Protein AF-A0A1Z9J5M9-F1 (afdb_monomer_lite)

Structure (mmCIF, N/CA/C/O backbone):
data_AF-A0A1Z9J5M9-F1
#
_entry.id   AF-A0A1Z9J5M9-F1
#
loop_
_atom_site.group_PDB
_atom_site.id
_atom_site.type_symbol
_atom_site.label_atom_id
_atom_site.label_alt_id
_atom_site.label_comp_id
_atom_site.label_asym_id
_atom_site.label_entity_id
_atom_site.label_seq_id
_atom_site.pdbx_PDB_ins_code
_atom_site.Cartn_x
_atom_site.Cartn_y
_atom_site.Cartn_z
_atom_site.occupancy
_atom_site.B_iso_or_equiv
_atom_site.auth_seq_id
_atom_site.auth_comp_id
_atom_site.auth_asym_id
_atom_site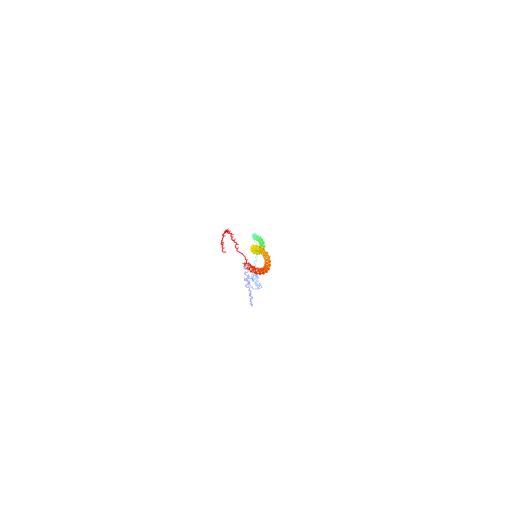.auth_atom_id
_atom_site.pdbx_PDB_model_num
ATOM 1 N N . MET A 1 1 ? -7.082 -19.059 113.033 1.00 36.47 1 MET A N 1
ATOM 2 C CA . MET A 1 1 ? -7.264 -18.376 114.339 1.00 36.47 1 MET A CA 1
ATOM 3 C C . MET A 1 1 ? -8.403 -19.042 115.102 1.00 36.47 1 MET A C 1
ATOM 5 O O . MET A 1 1 ? -9.320 -19.528 114.453 1.00 36.47 1 MET A O 1
ATOM 9 N N . LYS A 1 2 ? -8.388 -19.039 116.444 1.00 37.97 2 LYS A N 1
ATOM 10 C CA . LYS A 1 2 ? -9.611 -19.283 117.228 1.00 37.97 2 LYS A CA 1
ATOM 11 C C . LYS A 1 2 ? -10.485 -18.028 117.134 1.00 37.97 2 LYS A C 1
ATOM 13 O O . LYS A 1 2 ? -10.130 -17.024 117.738 1.00 37.97 2 LYS A O 1
ATOM 18 N N . MET A 1 3 ? -11.607 -18.088 116.424 1.00 34.72 3 MET A N 1
ATOM 19 C CA . MET A 1 3 ? -12.712 -17.163 116.688 1.00 34.72 3 MET A CA 1
ATOM 20 C C . MET A 1 3 ? -13.592 -17.804 117.755 1.00 34.72 3 MET A C 1
ATOM 22 O O . MET A 1 3 ? -14.074 -18.924 117.572 1.00 34.72 3 MET A O 1
ATOM 26 N N . ALA A 1 4 ? -13.760 -17.130 118.892 1.00 39.25 4 ALA A N 1
ATOM 27 C CA . ALA A 1 4 ? -14.699 -17.580 119.908 1.00 39.25 4 ALA A CA 1
ATOM 28 C C . ALA A 1 4 ? -16.114 -17.518 119.316 1.00 39.25 4 ALA A C 1
ATOM 30 O O . ALA A 1 4 ? -16.542 -16.463 118.845 1.00 39.25 4 ALA A O 1
ATOM 31 N N . ARG A 1 5 ? -16.848 -18.638 119.335 1.00 48.53 5 ARG A N 1
ATOM 32 C CA . ARG A 1 5 ? -18.288 -18.600 119.060 1.00 48.53 5 ARG A CA 1
ATOM 33 C C . ARG A 1 5 ? -18.919 -17.742 120.153 1.00 48.53 5 ARG A C 1
ATOM 35 O O . ARG A 1 5 ? -18.943 -18.173 121.303 1.00 48.53 5 ARG A O 1
ATOM 42 N N . LYS A 1 6 ? -19.392 -16.540 119.799 1.00 57.41 6 LYS A N 1
ATOM 43 C CA . LYS A 1 6 ? -20.248 -15.740 120.682 1.00 57.41 6 LYS A CA 1
ATOM 44 C C . LYS A 1 6 ? -21.440 -16.615 121.056 1.00 57.41 6 LYS A C 1
ATOM 46 O O . LYS A 1 6 ? -22.234 -16.977 120.187 1.00 57.41 6 LYS A O 1
ATOM 51 N N . LEU A 1 7 ? -21.500 -17.003 122.325 1.00 65.06 7 LEU A N 1
ATOM 52 C CA . LEU A 1 7 ? -22.673 -17.646 122.893 1.00 65.06 7 LEU A CA 1
ATOM 53 C C . LEU A 1 7 ? -23.811 -16.625 122.851 1.00 65.06 7 LEU A C 1
ATOM 55 O O . LEU A 1 7 ? -23.594 -15.451 123.147 1.00 65.06 7 LEU A O 1
ATOM 59 N N . VAL A 1 8 ? -24.988 -17.079 122.439 1.00 76.38 8 VAL A N 1
ATOM 60 C CA . VAL A 1 8 ? -26.234 -16.333 122.614 1.00 76.38 8 VAL A CA 1
ATOM 61 C C . VAL A 1 8 ? -26.617 -16.426 124.085 1.00 76.38 8 VAL A C 1
ATOM 63 O O . VAL A 1 8 ? -26.560 -17.521 124.651 1.00 76.38 8 VAL A O 1
ATOM 66 N N . SER A 1 9 ? -26.948 -15.292 124.698 1.00 81.94 9 SER A N 1
ATOM 67 C CA . SER A 1 9 ? -27.507 -15.261 126.051 1.00 81.94 9 SER A CA 1
ATOM 68 C C . SER A 1 9 ? -28.993 -15.641 126.033 1.00 81.94 9 SER A C 1
ATOM 70 O O . SER A 1 9 ? -29.622 -15.724 124.981 1.00 81.94 9 SER A O 1
ATOM 72 N N . GLN A 1 10 ? -29.568 -15.874 127.210 1.00 82.19 10 GLN A N 1
ATOM 73 C CA . GLN A 1 10 ? -31.019 -15.991 127.360 1.00 82.19 10 GLN A CA 1
ATOM 74 C C . GLN A 1 10 ? -31.702 -14.656 127.007 1.00 82.19 10 GLN A C 1
ATOM 76 O O . GLN A 1 10 ? -32.641 -14.624 126.224 1.00 82.19 10 GLN A O 1
ATOM 81 N N . GLU A 1 11 ? -31.137 -13.549 127.490 1.00 81.94 11 GLU A N 1
ATOM 82 C CA . GLU A 1 11 ? -31.601 -12.172 127.274 1.00 81.94 11 GLU A CA 1
ATOM 83 C C . GLU A 1 11 ? -31.643 -11.777 125.780 1.00 81.94 11 GLU A C 1
ATOM 85 O O . GLU A 1 11 ? -32.658 -11.257 125.325 1.00 81.94 11 GLU A O 1
ATOM 90 N N . ASP A 1 12 ? -30.623 -12.159 124.988 1.00 83.88 12 ASP A N 1
ATOM 91 C CA . ASP A 1 12 ? -30.587 -12.024 123.514 1.00 83.88 12 ASP A CA 1
ATOM 92 C C . ASP A 1 12 ? -31.837 -12.643 122.847 1.00 83.88 12 ASP A C 1
ATOM 94 O O . ASP A 1 12 ? -32.310 -12.155 121.821 1.00 83.88 12 ASP A O 1
ATOM 98 N N . VAL A 1 13 ? -32.326 -13.771 123.382 1.00 86.06 13 VAL A N 1
ATOM 99 C CA . VAL A 1 13 ? -33.464 -14.538 122.841 1.00 86.06 13 VAL A CA 1
ATOM 100 C C . VAL A 1 13 ? -34.795 -13.950 123.284 1.00 86.06 13 VAL A C 1
ATOM 102 O O . VAL A 1 13 ? -35.735 -13.943 122.493 1.00 86.06 13 VAL A O 1
ATOM 105 N N . TYR A 1 14 ? -34.858 -13.445 124.514 1.00 88.50 14 TYR A N 1
ATOM 106 C CA . TYR A 1 14 ? -36.065 -12.875 125.104 1.00 88.50 14 TYR A CA 1
ATOM 107 C C . TYR A 1 14 ? -36.402 -11.532 124.446 1.00 88.50 14 TYR A C 1
ATOM 109 O O . TYR A 1 14 ? -37.518 -11.363 123.967 1.00 88.50 14 TYR A O 1
ATOM 117 N N . GLU A 1 15 ? -35.424 -10.628 124.302 1.00 86.62 15 GLU A N 1
ATOM 118 C CA . GLU A 1 15 ? -35.620 -9.328 123.639 1.00 86.62 15 GLU A CA 1
ATOM 119 C C . GLU A 1 15 ? -36.120 -9.497 122.191 1.00 86.62 15 GLU A C 1
ATOM 121 O O . GLU A 1 15 ? -37.079 -8.848 121.771 1.00 86.62 15 GLU A O 1
ATOM 126 N N . ALA A 1 16 ? -35.528 -10.431 121.440 1.00 85.88 16 ALA A N 1
ATOM 127 C CA . ALA A 1 16 ? -35.931 -10.724 120.065 1.00 85.88 16 ALA A CA 1
ATOM 128 C C . ALA A 1 16 ? -37.292 -11.443 119.958 1.00 85.88 16 ALA A C 1
ATOM 130 O O . ALA A 1 16 ? -37.977 -11.302 118.943 1.00 85.88 16 ALA A O 1
ATOM 131 N N . ALA A 1 17 ? -37.703 -12.210 120.974 1.00 86.31 17 ALA A N 1
ATOM 132 C CA . ALA A 1 17 ? -39.035 -12.809 121.032 1.00 86.31 17 ALA A CA 1
ATOM 133 C C . ALA A 1 17 ? -40.104 -11.757 121.380 1.00 86.31 17 ALA A C 1
ATOM 135 O O . ALA A 1 17 ? -41.107 -11.658 120.672 1.00 86.31 17 ALA A O 1
ATOM 136 N N . ASP A 1 18 ? -39.849 -10.898 122.370 1.00 85.44 18 ASP A N 1
ATOM 137 C CA . ASP A 1 18 ? -40.715 -9.769 122.728 1.00 85.44 18 ASP A CA 1
ATOM 138 C C . ASP A 1 18 ? -40.874 -8.774 121.564 1.00 85.44 18 ASP A C 1
ATOM 140 O O . ASP A 1 18 ? -41.967 -8.251 121.337 1.00 85.44 18 ASP A O 1
ATOM 144 N N . GLU A 1 19 ? -39.816 -8.521 120.781 1.00 85.00 19 GLU A N 1
ATOM 145 C CA . GLU A 1 19 ? -39.904 -7.695 119.569 1.00 85.00 19 GLU A CA 1
ATOM 146 C C . GLU A 1 19 ? -40.759 -8.366 118.477 1.00 85.00 19 GLU A C 1
ATOM 148 O O . GLU A 1 19 ? -41.553 -7.688 117.819 1.00 85.00 19 GLU A O 1
ATOM 153 N N . MET A 1 20 ? -40.680 -9.694 118.314 1.00 84.19 20 MET A N 1
ATOM 154 C CA . MET A 1 20 ? -41.573 -10.432 117.411 1.00 84.19 20 MET A CA 1
ATOM 155 C C . MET A 1 20 ? -43.045 -10.346 117.853 1.00 84.19 20 MET A C 1
ATOM 157 O O . MET A 1 20 ? -43.894 -10.033 117.012 1.00 84.19 20 MET A O 1
ATOM 161 N N . VAL A 1 21 ? -43.346 -10.522 119.148 1.00 85.06 21 VAL A N 1
ATOM 162 C CA . VAL A 1 21 ? -44.708 -10.348 119.699 1.00 85.06 21 VAL A CA 1
ATOM 163 C C . VAL A 1 21 ? -45.207 -8.921 119.478 1.00 85.06 21 VAL A C 1
ATOM 165 O O . VAL A 1 21 ? -46.301 -8.723 118.952 1.00 85.06 21 VAL A O 1
ATOM 168 N N . ARG A 1 22 ? -44.383 -7.910 119.786 1.00 83.38 22 ARG A N 1
ATOM 169 C CA . ARG A 1 22 ? -44.708 -6.488 119.574 1.00 83.38 22 ARG A CA 1
ATOM 170 C C . ARG A 1 22 ? -44.945 -6.147 118.097 1.00 83.38 22 ARG A C 1
ATOM 172 O O . ARG A 1 22 ? -45.694 -5.223 117.794 1.00 83.38 22 ARG A O 1
ATOM 179 N N . ALA A 1 23 ? -44.348 -6.908 117.179 1.00 78.50 23 ALA A N 1
ATOM 180 C CA . ALA A 1 23 ? -44.581 -6.835 115.737 1.00 78.50 23 ALA A CA 1
ATOM 181 C C . ALA A 1 23 ? -45.757 -7.708 115.240 1.00 78.50 23 ALA A C 1
ATOM 183 O O . ALA A 1 23 ? -45.893 -7.899 114.026 1.00 78.50 23 ALA A O 1
ATOM 184 N N . GLY A 1 24 ? -46.583 -8.251 116.144 1.00 75.81 24 GLY A N 1
ATOM 185 C CA . GLY A 1 24 ? -47.769 -9.058 115.836 1.00 75.81 24 GLY A CA 1
ATOM 186 C C . GLY A 1 24 ? -47.457 -10.436 115.244 1.00 75.81 24 GLY A C 1
ATOM 187 O O . GLY A 1 24 ? -48.242 -10.952 114.449 1.00 75.81 24 GLY A O 1
ATOM 188 N N . LYS A 1 25 ? -46.286 -11.011 115.548 1.00 76.50 25 LYS A N 1
ATOM 189 C CA . LYS A 1 25 ? -45.797 -12.263 114.950 1.00 76.50 25 LYS A CA 1
ATOM 190 C C . LYS A 1 25 ? -45.438 -13.266 116.032 1.00 76.50 25 LYS A C 1
ATOM 192 O O . LYS A 1 25 ? -44.697 -12.942 116.953 1.00 76.50 25 LYS A O 1
ATOM 197 N N . THR A 1 26 ? -45.885 -14.507 115.868 1.00 78.31 26 THR A N 1
ATOM 198 C CA . THR A 1 26 ? -45.482 -15.610 116.743 1.00 78.31 26 THR A CA 1
ATOM 199 C C . THR A 1 26 ? -43.957 -15.783 116.707 1.00 78.31 26 THR A C 1
ATOM 201 O O . THR A 1 26 ? -43.383 -15.974 115.624 1.00 78.31 26 THR A O 1
ATOM 204 N N . PRO A 1 27 ? -43.264 -15.705 117.857 1.00 83.81 27 PRO A N 1
ATOM 205 C CA . PRO A 1 27 ? -41.840 -15.990 117.918 1.00 83.81 27 PRO A CA 1
ATOM 206 C C . PRO A 1 27 ? -41.562 -17.415 117.449 1.00 83.81 27 PRO A C 1
ATOM 208 O O . PRO A 1 27 ? -42.271 -18.359 117.782 1.00 83.81 27 PRO A O 1
ATOM 211 N N . THR A 1 28 ? -40.531 -17.578 116.627 1.00 85.88 28 THR A N 1
ATOM 212 C CA . THR A 1 28 ? -40.107 -18.894 116.136 1.00 85.88 28 THR A CA 1
ATOM 213 C C . THR A 1 28 ? -38.595 -18.970 116.139 1.00 85.88 28 THR A C 1
ATOM 215 O O . THR A 1 28 ? -37.916 -17.984 115.853 1.00 85.88 28 THR A O 1
ATOM 218 N N . THR A 1 29 ? -38.040 -20.160 116.370 1.00 83.38 29 THR A N 1
ATOM 219 C CA . THR A 1 29 ? -36.586 -20.382 116.433 1.00 83.38 29 THR A CA 1
ATOM 220 C C . THR A 1 29 ? -35.841 -19.881 115.188 1.00 83.38 29 THR A C 1
ATOM 222 O O . THR A 1 29 ? -34.681 -19.487 115.279 1.00 83.38 29 THR A O 1
ATOM 225 N N . ILE A 1 30 ? -36.503 -19.864 114.024 1.00 84.06 30 ILE A N 1
ATOM 226 C CA . ILE A 1 30 ? -35.953 -19.341 112.763 1.00 84.06 30 ILE A CA 1
ATOM 227 C C . ILE A 1 30 ? -36.060 -17.809 112.692 1.00 84.06 30 ILE A C 1
ATOM 229 O O . ILE A 1 30 ? -35.101 -17.164 112.268 1.00 84.06 30 ILE A O 1
ATOM 233 N N . GLY A 1 31 ? -37.186 -17.215 113.108 1.00 82.69 31 GLY A N 1
ATOM 234 C CA . GLY A 1 31 ? -37.357 -15.758 113.165 1.00 82.69 31 GLY A CA 1
ATOM 235 C C . GLY A 1 31 ? -36.395 -15.105 114.159 1.00 82.69 31 GLY A C 1
ATOM 236 O O . GLY A 1 31 ? -35.636 -14.210 113.794 1.00 82.69 31 GLY A O 1
ATOM 237 N N . VAL A 1 32 ? -36.329 -15.653 115.371 1.00 84.06 32 VAL A N 1
ATOM 238 C CA . VAL A 1 32 ? -35.457 -15.183 116.452 1.00 84.06 32 VAL A CA 1
ATOM 239 C C . VAL A 1 32 ? -33.973 -15.340 116.080 1.00 84.06 32 VAL A C 1
ATOM 241 O O . VAL A 1 32 ? -33.204 -14.389 116.202 1.00 84.06 32 VAL A O 1
ATOM 244 N N . HIS A 1 33 ? -33.560 -16.473 115.488 1.00 85.38 33 HIS A N 1
ATOM 245 C CA . HIS A 1 33 ? -32.202 -16.611 114.930 1.00 85.38 33 HIS A CA 1
ATOM 246 C C . HIS A 1 33 ? -31.917 -15.588 113.814 1.00 85.38 33 HIS A C 1
ATOM 248 O O . HIS A 1 33 ? -30.784 -15.120 113.684 1.00 85.38 33 HIS A O 1
ATOM 254 N N . ARG A 1 34 ? -32.908 -15.232 112.985 1.00 84.31 34 ARG A N 1
ATOM 255 C CA . ARG A 1 34 ? -32.733 -14.243 111.907 1.00 84.31 34 ARG A CA 1
ATOM 256 C C . ARG A 1 34 ? -32.515 -12.827 112.448 1.00 84.31 34 ARG A C 1
ATOM 258 O O . ARG A 1 34 ? -31.716 -12.107 111.860 1.00 84.31 34 ARG A O 1
ATOM 265 N N . MET A 1 35 ? -33.176 -12.453 113.543 1.00 81.06 35 MET A N 1
ATOM 266 C CA . MET A 1 35 ? -33.013 -11.138 114.182 1.00 81.06 35 MET A CA 1
ATOM 267 C C . MET A 1 35 ? -31.701 -11.051 114.978 1.00 81.06 35 MET A C 1
ATOM 269 O O . MET A 1 35 ? -30.946 -10.095 114.827 1.00 81.06 35 MET A O 1
ATOM 273 N N . ILE A 1 36 ? -31.360 -12.094 115.742 1.00 85.19 36 ILE A N 1
ATOM 274 C CA . ILE A 1 36 ? -30.140 -12.137 116.567 1.00 85.19 36 ILE A CA 1
ATOM 275 C C . ILE A 1 36 ? -28.861 -12.308 115.721 1.00 85.19 36 ILE A C 1
ATOM 277 O O . ILE A 1 36 ? -27.789 -11.822 116.098 1.00 85.19 36 ILE A O 1
ATOM 281 N N . GLY A 1 37 ? -28.940 -13.029 114.594 1.00 78.81 37 GLY A N 1
ATOM 282 C CA . GLY A 1 37 ? -27.841 -13.236 113.637 1.00 78.81 37 GLY A CA 1
ATOM 283 C C . GLY A 1 37 ? -26.681 -14.125 114.122 1.00 78.81 37 GLY A C 1
ATOM 284 O O . GLY A 1 37 ? -25.673 -14.263 113.429 1.00 78.81 37 GLY A O 1
ATOM 285 N N . ARG A 1 38 ? -26.795 -14.724 115.312 1.00 79.50 38 ARG A N 1
ATOM 286 C CA . ARG A 1 38 ? -25.781 -15.564 115.979 1.00 79.50 38 ARG A CA 1
ATOM 287 C C . ARG A 1 38 ? -26.464 -16.671 116.789 1.00 79.50 38 ARG A C 1
ATOM 289 O O . ARG A 1 38 ? -27.657 -16.591 117.049 1.00 79.50 38 ARG A O 1
ATOM 296 N N . GLY A 1 39 ? -25.689 -17.660 117.238 1.00 77.00 39 GLY A N 1
ATOM 297 C CA . GLY A 1 39 ? -26.160 -18.769 118.078 1.00 77.00 39 GLY A CA 1
ATOM 298 C C . GLY A 1 39 ? -26.333 -20.091 117.327 1.00 77.00 39 GLY A C 1
ATOM 299 O O . GLY A 1 39 ? -26.056 -20.191 116.137 1.00 77.00 39 GLY A O 1
ATOM 300 N N . SER A 1 40 ? -26.754 -21.131 118.048 1.00 79.56 40 SER A N 1
ATOM 301 C CA . SER A 1 40 ? -27.240 -22.385 117.456 1.00 79.56 40 SER A CA 1
ATOM 302 C C . SER A 1 40 ? -28.759 -22.408 117.549 1.00 79.56 40 SER A C 1
ATOM 304 O O . SER A 1 40 ? -29.293 -22.078 118.608 1.00 79.56 40 SER A O 1
ATOM 306 N N . TYR A 1 41 ? -29.451 -22.882 116.510 1.00 79.56 41 TYR A N 1
ATOM 307 C CA . TYR A 1 41 ? -30.902 -23.104 116.549 1.00 79.56 41 TYR A CA 1
ATOM 308 C C . TYR A 1 41 ? -31.336 -23.974 117.743 1.00 79.56 41 TYR A C 1
ATOM 310 O O . TYR A 1 41 ? -32.402 -23.751 118.300 1.00 79.56 41 TYR A O 1
ATOM 318 N N . THR A 1 42 ? -30.503 -24.919 118.196 1.00 80.69 42 THR A N 1
ATOM 319 C CA . THR A 1 42 ? -30.778 -25.721 119.404 1.00 80.69 42 THR A CA 1
ATOM 320 C C . THR A 1 42 ? -30.653 -24.929 120.708 1.00 80.69 42 THR A C 1
ATOM 322 O O . THR A 1 42 ? -31.420 -25.159 121.633 1.00 80.69 42 THR A O 1
ATOM 325 N N . THR A 1 43 ? -29.721 -23.976 120.795 1.00 82.44 43 THR A N 1
ATOM 326 C CA . THR A 1 43 ? -29.572 -23.100 121.970 1.00 82.44 43 THR A CA 1
ATOM 327 C C . THR A 1 43 ? -30.701 -22.075 122.020 1.00 82.44 43 THR A C 1
ATOM 329 O O . THR A 1 43 ? -31.334 -21.915 123.058 1.00 82.44 43 THR A O 1
ATOM 332 N N . ILE A 1 44 ? -31.003 -21.446 120.879 1.00 84.62 44 ILE A N 1
ATOM 333 C CA . ILE A 1 44 ? -32.117 -20.501 120.743 1.00 84.62 44 ILE A CA 1
ATOM 334 C C . ILE A 1 44 ? -33.441 -21.213 121.012 1.00 84.62 44 ILE A C 1
ATOM 336 O O . ILE A 1 44 ? -34.246 -20.690 121.759 1.00 84.62 44 ILE A O 1
ATOM 340 N N . GLY A 1 45 ? -33.652 -22.424 120.489 1.00 83.25 45 GLY A N 1
ATOM 341 C CA . GLY A 1 45 ? -34.880 -23.191 120.726 1.00 83.25 45 GLY A CA 1
ATOM 342 C C . GLY A 1 45 ? -35.088 -23.614 122.184 1.00 83.25 45 GLY A C 1
ATOM 343 O O . GLY A 1 45 ? -36.230 -23.783 122.597 1.00 83.25 45 GLY A O 1
ATOM 344 N N . ASN A 1 46 ? -34.019 -23.751 122.976 1.00 83.56 46 ASN A N 1
ATOM 345 C CA . ASN A 1 46 ? -34.136 -24.004 124.413 1.00 83.56 46 ASN A CA 1
ATOM 346 C C . ASN A 1 46 ? -34.524 -22.730 125.175 1.00 83.56 46 ASN A C 1
ATOM 348 O O . ASN A 1 46 ? -35.470 -22.766 125.955 1.00 83.56 46 ASN A O 1
ATOM 352 N N . TYR A 1 47 ? -33.843 -21.604 124.926 1.00 87.19 47 TYR A N 1
ATOM 353 C CA . TYR A 1 47 ? -34.197 -20.330 125.562 1.00 87.19 47 TYR A CA 1
ATOM 354 C C . TYR A 1 47 ? -35.553 -19.796 125.090 1.00 87.19 47 TYR A C 1
ATOM 356 O O . TYR A 1 47 ? -36.284 -19.243 125.896 1.00 87.19 47 TYR A O 1
ATOM 364 N N . LEU A 1 48 ? -35.932 -20.021 123.829 1.00 85.00 48 LEU A N 1
ATOM 365 C CA . LEU A 1 48 ? -37.236 -19.626 123.302 1.00 85.00 48 LEU A CA 1
ATOM 366 C C . LEU A 1 48 ? -38.359 -20.439 123.945 1.00 85.00 48 LEU A C 1
ATOM 368 O O . LEU A 1 48 ? -39.366 -19.858 124.305 1.00 85.00 48 LEU A O 1
ATOM 372 N N . LYS A 1 49 ? -38.165 -21.741 124.193 1.00 83.69 49 LYS A N 1
ATOM 373 C CA . LYS A 1 49 ? -39.111 -22.537 124.992 1.00 83.69 49 LYS A CA 1
ATOM 374 C C . LYS A 1 49 ? -39.201 -22.093 126.447 1.00 83.69 49 LYS A C 1
ATOM 376 O O . LYS A 1 49 ? -40.238 -22.267 127.075 1.00 83.69 49 LYS A O 1
ATOM 381 N N . GLN A 1 50 ? -38.113 -21.563 126.999 1.00 82.81 50 GLN A N 1
ATOM 382 C CA . GLN A 1 50 ? -38.117 -21.036 128.356 1.00 82.81 50 GLN A CA 1
ATOM 383 C C . GLN A 1 50 ? -38.854 -19.687 128.418 1.00 82.81 50 GLN A C 1
ATOM 385 O O . GLN A 1 50 ? -39.707 -19.515 129.280 1.00 82.81 50 GLN A O 1
ATOM 390 N N . TRP A 1 51 ? -38.636 -18.811 127.431 1.00 85.06 51 TRP A N 1
ATOM 391 C CA . TRP A 1 51 ? -39.435 -17.604 127.194 1.00 85.06 51 TRP A CA 1
ATOM 392 C C . TRP A 1 51 ? -40.913 -17.942 126.949 1.00 85.06 51 TRP A C 1
ATOM 394 O O . TRP A 1 51 ? -41.775 -17.341 127.571 1.00 85.06 51 TRP A O 1
ATOM 404 N N . GLU A 1 52 ? -41.224 -18.951 126.125 1.00 80.56 52 GLU A N 1
ATOM 405 C CA . GLU A 1 52 ? -42.597 -19.415 125.863 1.00 80.56 52 GLU A CA 1
ATOM 406 C C . GLU A 1 52 ? -43.290 -19.857 127.159 1.00 80.56 52 GLU A C 1
ATOM 408 O O . GLU A 1 52 ? -44.471 -19.594 127.320 1.00 80.56 52 GLU A O 1
ATOM 413 N N . VAL A 1 53 ? -42.578 -20.498 128.094 1.00 78.25 53 VAL A N 1
ATOM 414 C CA . VAL A 1 53 ? -43.128 -20.912 129.399 1.00 78.25 53 VAL A CA 1
ATOM 415 C C . VAL A 1 53 ? -43.241 -19.744 130.384 1.00 78.25 53 VAL A C 1
ATOM 417 O O . VAL A 1 53 ? -44.192 -19.702 131.159 1.00 78.25 53 VAL A O 1
ATOM 420 N N . GLU A 1 54 ? -42.300 -18.800 130.366 1.00 74.00 54 GLU A N 1
ATOM 421 C CA . GLU A 1 54 ? -42.280 -17.647 131.277 1.00 74.00 54 GLU A CA 1
ATOM 422 C C . GLU A 1 54 ? -43.260 -16.533 130.833 1.00 74.00 54 GLU A C 1
ATOM 424 O O . GLU A 1 54 ? -43.861 -15.892 131.692 1.00 74.00 54 GLU A O 1
ATOM 429 N N . ASN A 1 55 ? -43.524 -16.392 129.525 1.00 71.62 55 ASN A N 1
ATOM 430 C CA . ASN A 1 55 ? -44.530 -15.493 128.934 1.00 71.62 55 ASN A CA 1
ATOM 431 C C . ASN A 1 55 ? -45.861 -16.189 128.551 1.00 71.62 55 ASN A C 1
ATOM 433 O O . ASN A 1 55 ? -46.755 -15.528 128.028 1.00 71.62 55 ASN A O 1
ATOM 437 N N . ALA A 1 56 ? -46.058 -17.488 128.829 1.00 58.62 56 ALA A N 1
ATOM 438 C CA . ALA A 1 56 ? -47.345 -18.176 128.593 1.00 58.62 56 ALA A CA 1
ATOM 439 C C . ALA A 1 56 ? -48.516 -17.626 129.437 1.00 58.62 56 ALA A C 1
ATOM 441 O O . ALA A 1 56 ? -49.671 -17.980 129.201 1.00 58.62 56 ALA A O 1
ATOM 442 N N . GLY A 1 57 ? -48.230 -16.802 130.446 1.00 54.81 57 GLY A N 1
ATOM 443 C CA . GLY A 1 57 ? -49.209 -16.259 131.382 1.00 54.81 57 GLY A CA 1
ATOM 444 C C . GLY A 1 57 ? -49.912 -14.983 130.916 1.00 54.81 57 GLY A C 1
ATOM 445 O O . GLY A 1 57 ? -49.792 -13.987 131.617 1.00 54.81 57 GLY A O 1
ATOM 446 N N . ASP A 1 58 ? -50.644 -15.025 129.792 1.00 51.53 58 ASP A N 1
ATOM 447 C CA . ASP A 1 58 ? -51.840 -14.169 129.591 1.00 51.53 58 ASP A CA 1
ATOM 448 C C . ASP A 1 58 ? -52.718 -14.591 128.387 1.00 51.53 58 ASP A C 1
ATOM 450 O O . ASP A 1 58 ? -53.942 -14.506 128.458 1.00 51.53 58 ASP A O 1
ATOM 454 N N . ASP A 1 59 ? -52.142 -15.130 127.301 1.00 43.84 59 ASP A N 1
ATOM 455 C CA . ASP A 1 59 ? -52.861 -15.440 126.039 1.00 43.84 59 ASP A CA 1
ATOM 456 C C . ASP A 1 59 ? -53.779 -16.696 126.083 1.00 43.84 59 ASP A C 1
ATOM 458 O O . ASP A 1 59 ? -54.081 -17.323 125.064 1.00 43.84 59 ASP A O 1
ATOM 462 N N . GLN A 1 60 ? -54.285 -17.055 127.267 1.00 44.84 60 GLN A N 1
ATOM 463 C CA . GLN A 1 60 ? -55.447 -17.937 127.440 1.00 44.84 60 GLN A CA 1
ATOM 464 C C . GLN A 1 60 ? -56.563 -17.211 128.196 1.00 44.84 60 GLN A C 1
ATOM 466 O O . GLN A 1 60 ? -57.023 -17.644 129.252 1.00 44.84 60 GLN A O 1
ATOM 471 N N . VAL A 1 61 ? -57.047 -16.116 127.600 1.00 43.09 61 VAL A N 1
ATOM 472 C CA . VAL A 1 61 ? -58.345 -15.519 127.946 1.00 43.09 61 VAL A CA 1
ATOM 473 C C . VAL A 1 61 ? -59.461 -16.447 127.446 1.00 43.09 61 VAL A C 1
ATOM 475 O O . VAL A 1 61 ? -60.138 -16.188 126.450 1.00 43.09 61 VAL A O 1
ATOM 478 N N . GLU A 1 62 ? -59.628 -17.571 128.140 1.00 39.97 62 GLU A N 1
ATOM 479 C CA . GLU A 1 62 ? -60.784 -18.455 128.028 1.00 39.97 62 GLU A CA 1
ATOM 480 C C . GLU A 1 62 ? -62.001 -17.695 128.571 1.00 39.97 62 GLU A C 1
ATOM 482 O O . GLU A 1 62 ? -62.293 -17.729 129.764 1.00 39.97 62 GLU A O 1
ATOM 487 N N . VAL A 1 63 ? -62.660 -16.923 127.698 1.00 38.03 63 VAL A N 1
ATOM 488 C CA . VAL A 1 63 ? -63.847 -16.131 128.049 1.00 38.03 63 VAL A CA 1
ATOM 489 C C . VAL A 1 63 ? -64.921 -17.082 128.579 1.00 38.03 63 VAL A C 1
ATOM 491 O O . VAL A 1 63 ? -65.431 -17.892 127.797 1.00 38.03 63 VAL A O 1
ATOM 494 N N . PRO A 1 64 ? -65.312 -16.993 129.865 1.00 41.00 64 PRO A N 1
ATOM 495 C CA . PRO A 1 64 ? -66.392 -17.811 130.378 1.00 41.00 64 PRO A CA 1
ATOM 496 C C . PRO A 1 64 ? -67.681 -17.362 129.698 1.00 41.00 64 PRO A C 1
ATOM 498 O O . PRO A 1 64 ? -68.137 -16.234 129.890 1.00 41.00 64 PRO A O 1
ATOM 501 N N . VAL A 1 65 ? -68.277 -18.242 128.894 1.00 46.28 65 VAL A N 1
ATOM 502 C CA . VAL A 1 65 ? -69.671 -18.076 128.478 1.00 46.28 65 VAL A CA 1
ATOM 503 C C . VAL A 1 65 ? -70.524 -18.473 129.676 1.00 46.28 65 VAL A C 1
ATOM 505 O O . VAL A 1 65 ? -70.996 -19.602 129.785 1.00 46.28 65 VAL A O 1
ATOM 508 N N . GLU A 1 66 ? -70.645 -17.552 130.630 1.00 46.94 66 GLU A N 1
ATOM 509 C CA . GLU A 1 66 ? -71.679 -17.642 131.649 1.00 46.94 66 GLU A CA 1
ATOM 510 C C . GLU A 1 66 ? -73.032 -17.547 130.937 1.00 46.94 66 GLU A C 1
ATOM 512 O O . GLU A 1 66 ? -73.306 -16.564 130.247 1.00 46.94 66 GLU A O 1
ATOM 517 N N . ASP A 1 67 ? -73.888 -18.559 131.114 1.00 43.72 67 ASP A N 1
ATOM 518 C CA . ASP A 1 67 ? -75.297 -18.524 130.703 1.00 43.72 67 ASP A CA 1
ATOM 519 C C . ASP A 1 67 ? -76.101 -17.564 131.615 1.00 43.72 67 ASP A C 1
ATOM 521 O O . ASP A 1 67 ? -77.137 -17.916 132.190 1.00 43.72 67 ASP A O 1
ATOM 525 N N . GLU A 1 68 ? -75.641 -16.313 131.754 1.00 45.12 68 GLU A N 1
ATOM 526 C CA . GLU A 1 68 ? -76.551 -15.217 132.067 1.00 45.12 68 GLU A CA 1
ATOM 527 C C . GLU A 1 68 ? -77.621 -15.197 130.974 1.00 45.12 68 GLU A C 1
ATOM 529 O O . GLU A 1 68 ? -77.318 -15.189 129.779 1.00 45.12 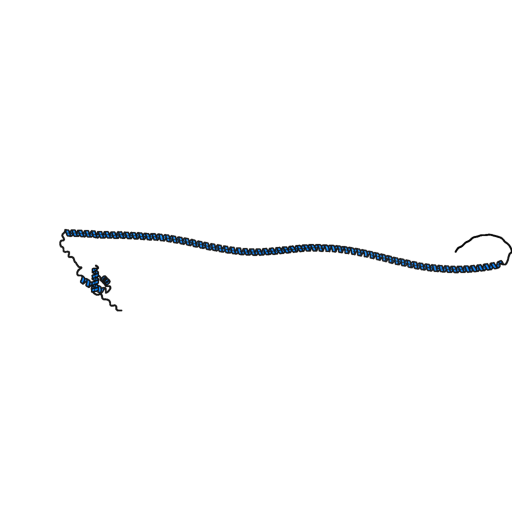68 GLU A O 1
ATOM 534 N N . VAL A 1 69 ? -78.894 -15.203 131.376 1.00 53.84 69 VAL A N 1
ATOM 535 C CA . VAL A 1 69 ? -80.016 -15.252 130.432 1.00 53.84 69 VAL A CA 1
ATOM 536 C C . VAL A 1 69 ? -80.140 -13.899 129.735 1.00 53.84 69 VAL A C 1
ATOM 538 O O . VAL A 1 69 ? -80.942 -13.049 130.129 1.00 53.84 69 VAL A O 1
ATOM 541 N N . VAL A 1 70 ? -79.331 -13.713 128.687 1.00 49.12 70 VAL A N 1
ATOM 542 C CA . VAL A 1 70 ? -79.388 -12.583 127.761 1.00 49.12 70 VAL A CA 1
ATOM 543 C C . VAL A 1 70 ? -80.844 -12.432 127.317 1.00 49.12 70 VAL A C 1
ATOM 545 O O . VAL A 1 70 ? -81.381 -13.354 126.696 1.00 49.12 70 VAL A O 1
ATOM 548 N N . PRO A 1 71 ? -81.514 -11.307 127.636 1.00 59.94 71 PRO A N 1
ATOM 549 C CA . PRO A 1 71 ? -82.913 -11.124 127.302 1.00 59.94 71 PRO A CA 1
ATOM 550 C C . PRO A 1 71 ? -83.180 -11.389 125.824 1.00 59.94 71 PRO A C 1
ATOM 552 O O . PRO A 1 71 ? -82.419 -10.975 124.951 1.00 59.94 71 PRO A O 1
ATOM 555 N N . ASP A 1 72 ? -84.304 -12.049 125.560 1.00 63.50 72 ASP A N 1
ATOM 556 C CA . ASP A 1 72 ? -84.692 -12.609 124.261 1.00 63.50 72 ASP A CA 1
ATOM 557 C C . ASP A 1 72 ? -84.682 -11.573 123.108 1.00 63.50 72 ASP A C 1
ATOM 559 O O . ASP A 1 72 ? -84.589 -11.931 121.936 1.00 63.50 72 ASP A O 1
ATOM 563 N N . SER A 1 73 ? -84.753 -10.275 123.433 1.00 65.75 73 SER A N 1
ATOM 564 C CA . SER A 1 73 ? -84.519 -9.143 122.527 1.00 65.75 73 SER A CA 1
ATOM 565 C C . SER A 1 73 ? -83.045 -8.967 122.140 1.00 65.75 73 SER A C 1
ATOM 567 O O . SER A 1 73 ? -82.732 -8.946 120.955 1.00 65.75 73 SER A O 1
ATOM 569 N N . ILE A 1 74 ? -82.134 -8.899 123.116 1.00 68.62 74 ILE A N 1
ATOM 570 C CA . ILE A 1 74 ? -80.695 -8.666 122.908 1.00 68.62 74 ILE A CA 1
ATOM 571 C C . ILE A 1 74 ? -80.069 -9.824 122.119 1.00 68.62 74 ILE A C 1
ATOM 573 O O . ILE A 1 74 ? -79.278 -9.580 121.211 1.00 68.62 74 ILE A O 1
ATOM 577 N N . GLY A 1 75 ? -80.480 -11.072 122.376 1.00 71.00 75 GLY A N 1
ATOM 578 C CA . GLY A 1 75 ? -80.042 -12.225 121.578 1.00 71.00 75 GLY A CA 1
ATOM 579 C C . GLY A 1 75 ? -80.474 -12.141 120.105 1.00 71.00 75 GLY A C 1
ATOM 580 O O . GLY A 1 75 ? -79.694 -12.452 119.203 1.00 71.00 75 GLY A O 1
ATOM 581 N N . LYS A 1 76 ? -81.693 -11.653 119.836 1.00 73.94 76 LYS A N 1
ATOM 582 C CA . LYS A 1 76 ? -82.214 -11.459 118.468 1.00 73.94 76 LYS A CA 1
ATOM 583 C C . LYS A 1 76 ? -81.571 -10.265 117.768 1.00 73.94 76 LYS A C 1
ATOM 585 O O . LYS A 1 76 ? -81.282 -10.354 116.577 1.00 73.94 76 LYS A O 1
ATOM 590 N N . ASP A 1 77 ? -81.296 -9.186 118.496 1.00 75.00 77 ASP A N 1
ATOM 591 C CA . ASP A 1 77 ? -80.558 -8.034 117.978 1.00 75.00 77 ASP A CA 1
ATOM 592 C C . ASP A 1 77 ? -79.095 -8.397 117.665 1.00 75.00 77 ASP A C 1
ATOM 594 O O . ASP A 1 77 ? -78.565 -7.953 116.644 1.00 75.00 77 ASP A O 1
ATOM 598 N N . ALA A 1 78 ? -78.467 -9.267 118.466 1.00 75.94 78 ALA A N 1
ATOM 599 C CA . ALA A 1 78 ? -77.126 -9.796 118.218 1.00 75.94 78 ALA A CA 1
ATOM 600 C C . ALA A 1 78 ? -77.069 -10.707 116.977 1.00 75.94 78 ALA A C 1
ATOM 602 O O . ALA A 1 78 ? -76.225 -10.486 116.109 1.00 75.94 78 ALA A O 1
ATOM 603 N N . ASP A 1 79 ? -77.988 -11.668 116.821 1.00 80.25 79 ASP A N 1
ATOM 604 C CA . ASP A 1 79 ? -78.088 -12.488 115.598 1.00 80.25 79 ASP A CA 1
ATOM 605 C C . ASP A 1 79 ? -78.368 -11.614 114.358 1.00 80.25 79 ASP A C 1
ATOM 607 O O . ASP A 1 79 ? -77.718 -11.748 113.319 1.00 80.25 79 ASP A O 1
ATOM 611 N N . LEU A 1 80 ? -79.263 -10.627 114.473 1.00 81.69 80 LEU A N 1
ATOM 612 C CA . LEU A 1 80 ? -79.523 -9.660 113.406 1.00 81.69 80 LEU A CA 1
ATOM 613 C C . LEU A 1 80 ? -78.282 -8.811 113.069 1.00 81.69 80 LEU A C 1
ATOM 615 O O . LEU A 1 80 ? -78.058 -8.500 111.896 1.00 81.69 80 LEU A O 1
ATOM 619 N N . PHE A 1 81 ? -77.470 -8.438 114.060 1.00 84.38 81 PHE A N 1
ATOM 620 C CA . PHE A 1 81 ? -76.212 -7.716 113.868 1.00 84.38 81 PHE A CA 1
ATOM 621 C C . PHE A 1 81 ? -75.140 -8.594 113.210 1.00 84.38 81 PHE A C 1
ATOM 623 O O . PHE A 1 81 ? -74.531 -8.160 112.235 1.00 84.38 81 PHE A O 1
ATOM 630 N N . ILE A 1 82 ? -74.978 -9.847 113.644 1.00 84.81 82 ILE A N 1
ATOM 631 C CA . ILE A 1 82 ? -74.052 -10.823 113.046 1.00 84.81 82 ILE A CA 1
ATOM 632 C C . ILE A 1 82 ? -74.442 -11.118 111.591 1.00 84.81 82 ILE A C 1
ATOM 634 O O . ILE A 1 82 ? -73.582 -11.104 110.712 1.00 84.81 82 ILE A O 1
ATOM 638 N N . ARG A 1 83 ? -75.736 -11.289 111.287 1.00 86.06 83 ARG A N 1
ATOM 639 C CA . ARG A 1 83 ? -76.222 -11.446 109.902 1.00 86.06 83 ARG A CA 1
ATOM 640 C C . ARG A 1 83 ? -75.944 -10.212 109.046 1.00 86.06 83 ARG A C 1
ATOM 642 O O . ARG A 1 83 ? -75.531 -10.364 107.898 1.00 86.06 83 ARG A O 1
ATOM 649 N N . LYS A 1 84 ? -76.133 -8.999 109.583 1.00 86.56 84 LYS A N 1
ATOM 650 C CA . LYS A 1 84 ? -75.776 -7.746 108.890 1.00 86.56 84 LYS A CA 1
ATOM 651 C C . LYS A 1 84 ? -74.270 -7.663 108.635 1.00 86.56 84 LYS A C 1
ATOM 653 O O . LYS A 1 84 ? -73.884 -7.394 107.503 1.00 86.56 84 LYS A O 1
ATOM 658 N N . LEU A 1 85 ? -73.437 -7.963 109.635 1.00 88.00 85 LEU A N 1
ATOM 659 C CA . LEU A 1 85 ? -71.978 -8.035 109.507 1.00 88.00 85 LEU A CA 1
ATOM 660 C C . LEU A 1 85 ? -71.550 -9.045 108.442 1.00 88.00 85 LEU A C 1
ATOM 662 O O . LEU A 1 85 ? -70.746 -8.703 107.584 1.00 88.00 85 LEU A O 1
ATOM 666 N N . TRP A 1 86 ? -72.119 -10.252 108.437 1.00 91.00 86 TRP A N 1
ATOM 667 C CA . TRP A 1 86 ? -71.807 -11.279 107.442 1.00 91.00 86 TRP A CA 1
ATOM 668 C C . TRP A 1 86 ? -72.228 -10.870 106.026 1.00 91.00 86 TRP A C 1
ATOM 670 O O . TRP A 1 86 ? -71.461 -11.053 105.085 1.00 91.00 86 TRP A O 1
ATOM 680 N N . VAL A 1 87 ? -73.404 -10.254 105.860 1.00 91.50 87 VAL A N 1
ATOM 681 C CA . VAL A 1 87 ? -73.833 -9.695 104.565 1.00 91.50 87 VAL A CA 1
ATOM 682 C C . VAL A 1 87 ? -72.924 -8.542 104.128 1.00 91.50 87 VAL A C 1
ATOM 684 O O . VAL A 1 87 ? -72.576 -8.471 102.953 1.00 91.50 87 VAL A O 1
ATOM 687 N N . MET A 1 88 ? -72.492 -7.669 105.042 1.00 89.75 88 MET A N 1
ATOM 688 C CA . MET A 1 88 ? -71.565 -6.571 104.742 1.00 89.75 88 MET A CA 1
ATOM 689 C C . MET A 1 88 ? -70.160 -7.071 104.387 1.00 89.75 88 MET A C 1
ATOM 691 O O . MET A 1 88 ? -69.593 -6.601 103.406 1.00 89.75 88 MET A O 1
ATOM 695 N N . ALA A 1 89 ? -69.620 -8.043 105.127 1.00 89.75 89 ALA A N 1
ATOM 696 C CA . ALA A 1 89 ? -68.321 -8.656 104.861 1.00 89.75 89 ALA A CA 1
ATOM 697 C C . ALA A 1 89 ? -68.334 -9.412 103.527 1.00 89.75 89 ALA A C 1
ATOM 699 O O . ALA A 1 89 ? -67.501 -9.149 102.666 1.00 89.75 89 ALA A O 1
ATOM 700 N N . ARG A 1 90 ? -69.346 -10.258 103.298 1.00 92.25 90 ARG A N 1
ATOM 701 C CA . ARG A 1 90 ? -69.516 -10.990 102.037 1.00 92.25 90 ARG A CA 1
ATOM 702 C C . ARG A 1 90 ? -69.778 -10.060 100.850 1.00 92.25 90 ARG A C 1
ATOM 704 O O . ARG A 1 90 ? -69.362 -10.375 99.739 1.00 92.25 90 ARG A O 1
ATOM 711 N N . LYS A 1 91 ? -70.441 -8.915 101.064 1.00 92.69 91 LYS A N 1
ATOM 712 C CA . LYS A 1 91 ? -70.543 -7.869 100.040 1.00 92.69 91 LYS A CA 1
ATOM 713 C C . LYS A 1 91 ? -69.182 -7.227 99.782 1.00 92.69 91 LYS A C 1
ATOM 715 O O . LYS A 1 91 ? -68.807 -7.125 98.628 1.00 92.69 91 LYS A O 1
ATOM 720 N N . HIS A 1 92 ? -68.437 -6.843 100.817 1.00 91.00 92 HIS A N 1
ATOM 721 C CA . HIS A 1 92 ? -67.099 -6.271 100.658 1.00 91.00 92 HIS A CA 1
ATOM 722 C C . HIS A 1 92 ? -66.163 -7.226 99.903 1.00 91.00 92 HIS A C 1
ATOM 724 O O . HIS A 1 92 ? -65.544 -6.811 98.934 1.00 91.00 92 HIS A O 1
ATOM 730 N N . GLU A 1 93 ? -66.119 -8.512 100.262 1.00 92.19 93 GLU A N 1
ATOM 731 C CA . GLU A 1 93 ? -65.371 -9.532 99.513 1.00 92.19 93 GLU A CA 1
ATOM 732 C C . GLU A 1 93 ? -65.832 -9.643 98.053 1.00 92.19 93 GLU A C 1
ATOM 734 O O . GLU A 1 93 ? -65.000 -9.773 97.162 1.00 92.19 93 GLU A O 1
ATOM 739 N N . HIS A 1 94 ? -67.139 -9.575 97.782 1.00 94.12 94 HIS A N 1
ATOM 740 C CA . HIS A 1 94 ? -67.663 -9.639 96.417 1.00 94.12 94 HIS A CA 1
ATOM 741 C C . HIS A 1 94 ? -67.329 -8.389 95.593 1.00 94.12 94 HIS A C 1
ATOM 743 O O . HIS A 1 94 ? -66.879 -8.522 94.458 1.00 94.12 94 HIS A O 1
ATOM 749 N N . ASP A 1 95 ? -67.504 -7.199 96.171 1.00 93.25 95 ASP A N 1
ATOM 750 C CA . ASP A 1 95 ? -67.180 -5.911 95.558 1.00 93.25 95 ASP A CA 1
ATOM 751 C C . ASP A 1 95 ? -65.660 -5.825 95.267 1.00 93.25 95 ASP A C 1
ATOM 753 O O . ASP A 1 95 ? -65.268 -5.402 94.180 1.00 93.25 95 ASP A O 1
ATOM 757 N N . GLN A 1 96 ? -64.804 -6.305 96.185 1.00 94.19 96 GLN A N 1
ATOM 758 C CA . GLN A 1 96 ? -63.345 -6.407 95.997 1.00 94.19 96 GLN A CA 1
ATOM 759 C C . GLN A 1 96 ? -62.975 -7.425 94.906 1.00 94.19 96 GLN A C 1
ATOM 761 O O . GLN A 1 96 ? -62.293 -7.070 93.950 1.00 94.19 96 GLN A O 1
ATOM 766 N N . LEU A 1 97 ? -63.475 -8.667 94.984 1.00 94.50 97 LEU A N 1
ATOM 767 C CA . LEU A 1 97 ? -63.221 -9.709 93.976 1.00 94.50 97 LEU A CA 1
ATOM 768 C C . LEU A 1 97 ? -63.743 -9.321 92.587 1.00 94.50 97 LEU A C 1
ATOM 770 O O . LEU A 1 97 ? -63.208 -9.782 91.579 1.00 94.50 97 LEU A O 1
ATOM 774 N N . GLN A 1 98 ? -64.800 -8.510 92.505 1.00 94.38 98 GLN A N 1
ATOM 775 C CA . GLN A 1 98 ? -65.249 -7.946 91.239 1.00 94.38 98 GLN A CA 1
ATOM 776 C C . GLN A 1 98 ? -64.277 -6.867 90.743 1.00 94.38 98 GLN A C 1
ATOM 778 O O . GLN A 1 98 ? -63.882 -6.930 89.582 1.00 94.38 98 GLN A O 1
ATOM 783 N N . GLY A 1 99 ? -63.833 -5.950 91.609 1.00 95.25 99 GLY A N 1
ATOM 784 C CA . GLY A 1 99 ? -62.809 -4.954 91.277 1.00 95.25 99 GLY A CA 1
ATOM 785 C C . GLY A 1 99 ? -61.505 -5.581 90.772 1.00 95.25 99 GLY A C 1
ATOM 786 O O . GLY A 1 99 ? -61.029 -5.214 89.702 1.00 95.25 99 GLY A O 1
ATOM 787 N N . GLU A 1 100 ? -60.981 -6.593 91.470 1.00 94.06 100 GLU A N 1
ATOM 788 C CA . GLU A 1 100 ? -59.806 -7.368 91.042 1.00 94.06 100 GLU A CA 1
ATOM 789 C C . GLU A 1 100 ? -60.015 -8.026 89.671 1.00 94.06 100 GLU A C 1
ATOM 791 O O . GLU A 1 100 ? -59.128 -7.995 88.823 1.00 94.06 100 GLU A O 1
ATOM 796 N N . ARG A 1 101 ? -61.196 -8.607 89.418 1.00 95.00 101 ARG A N 1
ATOM 797 C CA . ARG A 1 101 ? -61.521 -9.233 88.125 1.00 95.00 101 ARG A CA 1
ATOM 798 C C . ARG A 1 101 ? -61.661 -8.226 86.995 1.00 95.00 101 ARG A C 1
ATOM 800 O O . ARG A 1 101 ? -61.300 -8.555 85.869 1.00 95.00 101 ARG A O 1
ATOM 807 N N . ASP A 1 102 ? -62.228 -7.058 87.258 1.00 94.94 102 ASP A N 1
ATOM 808 C CA . ASP A 1 102 ? -62.440 -6.031 86.240 1.00 94.94 102 ASP A CA 1
ATOM 809 C C . ASP A 1 102 ? -61.121 -5.297 85.920 1.00 94.94 102 ASP A C 1
ATOM 811 O O . ASP A 1 102 ? -60.845 -5.032 84.751 1.00 94.94 102 ASP A O 1
ATOM 815 N N . GLU A 1 103 ? -60.236 -5.117 86.906 1.00 96.00 103 GLU A N 1
ATOM 816 C CA . GLU A 1 103 ? -58.855 -4.658 86.698 1.00 96.00 103 GLU A CA 1
ATOM 817 C C . GLU A 1 103 ? -57.986 -5.711 85.982 1.00 96.00 103 GLU A C 1
ATOM 819 O O . GLU A 1 103 ? -57.274 -5.371 85.041 1.00 96.00 103 GLU A O 1
ATOM 824 N N . LEU A 1 104 ? -58.089 -7.001 86.332 1.00 95.88 104 LEU A N 1
ATOM 825 C CA . LEU A 1 104 ? -57.392 -8.075 85.605 1.00 95.88 104 LEU A CA 1
ATOM 826 C C . LEU A 1 104 ? -57.851 -8.184 84.144 1.00 95.88 104 LEU A C 1
ATOM 828 O O . LEU A 1 104 ? -57.023 -8.425 83.270 1.00 95.88 104 LEU A O 1
ATOM 832 N N . LYS A 1 105 ? -59.143 -7.971 83.848 1.00 96.62 105 LYS A N 1
ATOM 833 C CA . LYS A 1 105 ? -59.630 -7.865 82.459 1.00 96.62 105 LYS A CA 1
ATOM 834 C C . LYS A 1 105 ? -59.043 -6.653 81.744 1.00 96.62 105 LYS A C 1
ATOM 836 O O . LYS A 1 105 ? -58.710 -6.772 80.571 1.00 96.62 105 LYS A O 1
ATOM 841 N N . ARG A 1 106 ? -58.930 -5.505 82.426 1.00 96.25 106 ARG A N 1
ATOM 842 C CA . ARG A 1 106 ? -58.339 -4.285 81.861 1.00 96.25 106 ARG A CA 1
ATOM 843 C C . ARG A 1 106 ? -56.871 -4.514 81.501 1.00 96.25 106 ARG A C 1
ATOM 845 O O . ARG A 1 106 ? -56.503 -4.318 80.352 1.00 96.25 106 ARG A O 1
ATOM 852 N N . GLN A 1 107 ? -56.084 -5.054 82.430 1.00 95.75 107 GLN A N 1
ATOM 853 C CA . GLN A 1 107 ? -54.685 -5.427 82.194 1.00 95.75 107 GLN A CA 1
ATOM 854 C C . GLN A 1 107 ? -54.543 -6.505 81.107 1.00 95.75 107 GLN A C 1
ATOM 856 O O . GLN A 1 107 ? -53.629 -6.437 80.293 1.00 95.75 107 GLN A O 1
ATOM 861 N N . GLN A 1 108 ? -55.454 -7.485 81.045 1.00 95.94 108 GLN A N 1
ATOM 862 C CA . GLN A 1 108 ? -55.462 -8.482 79.972 1.00 95.94 108 GLN A CA 1
ATOM 863 C C . GLN A 1 108 ? -55.770 -7.857 78.602 1.00 95.94 108 GLN A C 1
ATOM 865 O O . GLN A 1 108 ? -55.161 -8.267 77.620 1.00 95.94 108 GLN A O 1
ATOM 870 N N . ALA A 1 109 ? -56.687 -6.888 78.526 1.00 96.38 109 ALA A N 1
ATOM 871 C CA . ALA A 1 109 ? -56.992 -6.173 77.289 1.00 96.38 109 ALA A CA 1
ATOM 872 C C . ALA A 1 109 ? -55.815 -5.289 76.846 1.00 96.38 109 ALA A C 1
ATOM 874 O O . ALA A 1 109 ? -55.413 -5.367 75.692 1.00 96.38 109 ALA A O 1
ATOM 875 N N . GLU A 1 110 ? -55.208 -4.541 77.772 1.00 96.81 110 GLU A N 1
ATOM 876 C CA . GLU A 1 110 ? -54.024 -3.703 77.524 1.00 96.81 110 GLU A CA 1
ATOM 877 C C . GLU A 1 110 ? -52.830 -4.545 77.029 1.00 96.81 110 GLU A C 1
ATOM 879 O O . GLU A 1 110 ? -52.200 -4.200 76.034 1.00 96.81 110 GLU A O 1
ATOM 884 N N . LEU A 1 111 ? -52.582 -5.715 77.632 1.00 95.75 111 LEU A N 1
ATOM 885 C CA . LEU A 1 111 ? -51.564 -6.666 77.158 1.00 95.75 111 LEU A CA 1
ATOM 886 C C . LEU A 1 111 ? -51.920 -7.322 75.812 1.00 95.75 111 LEU A C 1
ATOM 888 O O . LEU A 1 111 ? -51.023 -7.704 75.065 1.00 95.75 111 LEU A O 1
ATOM 892 N N . GLN A 1 112 ? -53.206 -7.501 75.495 1.00 96.75 112 GLN A N 1
ATOM 893 C CA . GLN A 1 112 ? -53.635 -8.016 74.189 1.00 96.75 112 GLN A CA 1
ATOM 894 C C . GLN A 1 112 ? -53.481 -6.965 73.083 1.00 96.75 112 GLN A C 1
ATOM 896 O O . GLN A 1 112 ? -53.132 -7.330 71.963 1.00 96.75 112 GLN A O 1
ATOM 901 N N . GLU A 1 113 ? -53.690 -5.688 73.402 1.00 97.31 113 GLU A N 1
ATOM 902 C CA . GLU A 1 113 ? -53.450 -4.551 72.511 1.00 97.31 113 GLU A CA 1
ATOM 903 C C . GLU A 1 113 ? -51.942 -4.374 72.249 1.00 97.31 113 GLU A C 1
ATOM 905 O O . GLU A 1 113 ? -51.532 -4.394 71.092 1.00 97.31 113 GLU A O 1
ATOM 910 N N . GLU A 1 114 ? -51.097 -4.368 73.291 1.00 96.75 114 GLU A N 1
ATOM 911 C CA . GLU A 1 114 ? -49.626 -4.312 73.155 1.00 96.75 114 GLU A CA 1
ATOM 912 C C . GLU A 1 114 ? -49.066 -5.493 72.335 1.00 96.75 114 GLU A C 1
ATOM 914 O O . GLU A 1 114 ? -48.227 -5.308 71.453 1.00 96.75 114 GLU A O 1
ATOM 919 N N . VAL A 1 115 ? -49.552 -6.720 72.569 1.00 96.94 115 VAL A N 1
ATOM 920 C CA . VAL A 1 115 ? -49.146 -7.893 71.773 1.00 96.94 115 VAL A CA 1
ATOM 921 C C . VAL A 1 115 ? -49.585 -7.769 70.311 1.00 96.94 115 VAL A C 1
ATOM 923 O O . VAL A 1 115 ? -48.834 -8.187 69.430 1.00 96.94 115 VAL A O 1
ATOM 926 N N . GLN A 1 116 ? -50.756 -7.190 70.033 1.00 97.12 116 GLN A N 1
ATOM 927 C CA . GLN A 1 116 ? -51.218 -6.967 68.663 1.00 97.12 116 GLN A CA 1
ATOM 928 C C . GLN A 1 116 ? -50.374 -5.895 67.955 1.00 97.12 116 GLN A C 1
ATOM 930 O O . GLN A 1 116 ? -49.909 -6.150 66.847 1.00 97.12 116 GLN A O 1
ATOM 935 N N . GLU A 1 117 ? -50.077 -4.763 68.608 1.00 96.94 117 GLU A N 1
ATOM 936 C CA . GLU A 1 117 ? -49.180 -3.731 68.061 1.00 96.94 117 GLU A CA 1
ATOM 937 C C . GLU A 1 117 ? -47.784 -4.292 67.739 1.00 96.94 117 GLU A C 1
ATOM 939 O O . GLU A 1 117 ? -47.223 -3.996 66.683 1.00 96.94 117 GLU A O 1
ATOM 944 N N . VAL A 1 118 ? -47.228 -5.146 68.608 1.00 97.31 118 VAL A N 1
ATOM 945 C CA . VAL A 1 118 ? -45.927 -5.800 68.376 1.00 97.31 118 VAL A CA 1
ATOM 946 C C . VAL A 1 118 ? -45.984 -6.811 67.224 1.00 97.31 118 VAL A C 1
ATOM 948 O O . VAL A 1 118 ? -45.022 -6.913 66.461 1.00 97.31 118 VAL A O 1
ATOM 951 N N . VAL A 1 119 ? -47.090 -7.546 67.063 1.00 97.50 119 VAL A N 1
ATOM 952 C CA . VAL A 1 119 ? -47.291 -8.458 65.923 1.00 97.50 119 VAL A CA 1
ATOM 953 C C . VAL A 1 119 ? -47.392 -7.679 64.614 1.00 97.50 119 VAL A C 1
ATOM 955 O O . VAL A 1 119 ? -46.700 -8.025 63.659 1.00 97.50 119 VAL A O 1
ATOM 958 N N . ASP A 1 120 ? -48.180 -6.607 64.571 1.00 97.25 120 ASP A N 1
ATOM 959 C CA . ASP A 1 120 ? -48.357 -5.803 63.360 1.00 97.25 120 ASP A CA 1
ATOM 960 C C . ASP A 1 120 ? -47.066 -5.060 62.987 1.00 97.25 120 ASP A C 1
ATOM 962 O O . ASP A 1 120 ? -46.624 -5.143 61.842 1.00 97.25 120 ASP A O 1
ATOM 966 N N . ALA A 1 121 ? -46.353 -4.484 63.960 1.00 97.25 121 ALA A N 1
ATOM 967 C CA . ALA A 1 121 ? -45.019 -3.926 63.733 1.00 97.25 121 ALA A CA 1
ATOM 968 C C . ALA A 1 121 ? -43.999 -4.982 63.256 1.00 97.25 121 ALA A C 1
ATOM 970 O O . ALA A 1 121 ? -43.099 -4.663 62.476 1.00 97.25 121 ALA A O 1
ATOM 971 N N . SER A 1 122 ? -44.123 -6.244 63.687 1.00 97.56 122 SER A N 1
ATOM 972 C CA . SER A 1 122 ? -43.282 -7.339 63.187 1.00 97.56 122 SER A CA 1
ATOM 973 C C . SER A 1 122 ? -43.645 -7.756 61.758 1.00 97.56 122 SER A C 1
ATOM 975 O O . SER A 1 122 ? -42.752 -8.177 61.021 1.00 97.56 122 SER A O 1
ATOM 977 N N . ASN A 1 123 ? -44.915 -7.640 61.359 1.00 97.38 123 ASN A N 1
ATOM 978 C CA . ASN A 1 123 ? -45.363 -7.895 59.989 1.00 97.38 123 ASN A CA 1
ATOM 979 C C . ASN A 1 123 ? -44.837 -6.801 59.043 1.00 97.38 123 ASN A C 1
ATOM 981 O O . ASN A 1 123 ? -44.192 -7.130 58.049 1.00 97.38 123 ASN A O 1
ATOM 985 N N . ASP A 1 124 ? -44.993 -5.524 59.412 1.00 97.62 124 ASP A N 1
ATOM 986 C CA . ASP A 1 124 ? -44.432 -4.365 58.696 1.00 97.62 124 ASP A CA 1
ATOM 987 C C . ASP A 1 124 ? -42.904 -4.480 58.518 1.00 97.62 124 ASP A C 1
ATOM 989 O O . ASP A 1 124 ? -42.350 -4.143 57.466 1.00 97.62 124 ASP A O 1
ATOM 993 N N . MET A 1 125 ? -42.190 -4.963 59.544 1.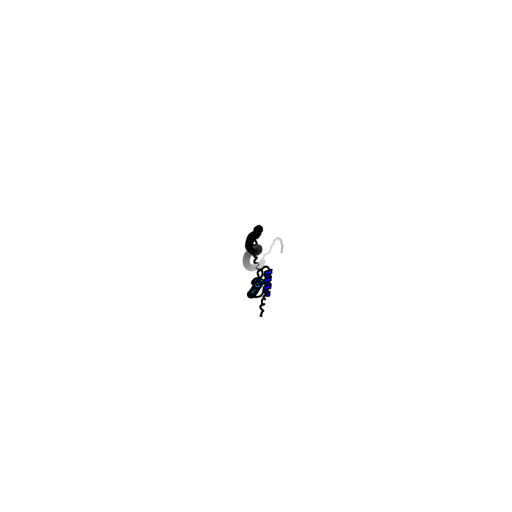00 97.25 125 MET A N 1
ATOM 994 C CA . MET A 1 125 ? -40.748 -5.210 59.447 1.00 97.25 125 MET A CA 1
ATOM 995 C C . MET A 1 125 ? -40.409 -6.370 58.508 1.00 97.25 125 MET A C 1
ATOM 997 O O . MET A 1 125 ? -39.401 -6.274 57.809 1.00 97.25 125 MET A O 1
ATOM 1001 N N . GLN A 1 126 ? -41.215 -7.436 58.462 1.00 97.44 126 GLN A N 1
ATOM 1002 C CA . GLN A 1 126 ? -40.976 -8.566 57.560 1.00 97.44 126 GLN A CA 1
ATOM 1003 C C . GLN A 1 126 ? -41.257 -8.196 56.099 1.00 97.44 126 GLN A C 1
ATOM 1005 O O . GLN A 1 126 ? -40.398 -8.441 55.258 1.00 97.44 126 GLN A O 1
ATOM 1010 N N . GLU A 1 127 ? -42.383 -7.535 55.800 1.00 98.06 127 GLU A N 1
ATOM 1011 C CA . GLU A 1 127 ? -42.680 -7.026 54.448 1.00 98.06 127 GLU A CA 1
ATOM 1012 C C . GLU A 1 127 ? -41.534 -6.134 53.950 1.00 98.06 127 GLU A C 1
ATOM 1014 O O . GLU A 1 127 ? -41.048 -6.287 52.831 1.00 98.06 127 GLU A O 1
ATOM 1019 N N . ARG A 1 128 ? -41.005 -5.272 54.828 1.00 98.12 128 ARG A N 1
ATOM 1020 C CA . ARG A 1 128 ? -39.872 -4.398 54.510 1.00 98.12 128 ARG A CA 1
ATOM 1021 C C . ARG A 1 128 ? -38.525 -5.119 54.377 1.00 98.12 128 ARG A C 1
ATOM 1023 O O . ARG A 1 128 ? -37.636 -4.590 53.708 1.00 98.12 128 ARG A O 1
ATOM 1030 N N . ILE A 1 129 ? -38.338 -6.280 55.004 1.00 97.94 129 ILE A N 1
ATOM 1031 C CA . ILE A 1 129 ? -37.167 -7.140 54.770 1.00 97.94 129 ILE A CA 1
ATOM 1032 C C . ILE A 1 129 ? -37.277 -7.774 53.384 1.00 97.94 129 ILE A C 1
ATOM 1034 O O . ILE A 1 129 ? -36.330 -7.664 52.607 1.00 97.94 129 ILE A O 1
ATOM 1038 N N . ASP A 1 130 ? -38.434 -8.343 53.046 1.00 98.06 130 ASP A N 1
ATOM 1039 C CA . ASP A 1 130 ? -38.689 -8.991 51.756 1.00 98.06 130 ASP A CA 1
ATOM 1040 C C . ASP A 1 130 ? -38.510 -7.992 50.587 1.00 98.06 130 ASP A C 1
ATOM 1042 O O . ASP A 1 130 ? -37.796 -8.282 49.621 1.00 98.06 130 ASP A O 1
ATOM 1046 N N . ASP A 1 131 ? -39.042 -6.770 50.725 1.00 97.94 131 ASP A N 1
ATOM 1047 C CA . ASP A 1 131 ? -38.844 -5.633 49.805 1.00 97.94 131 ASP A CA 1
ATOM 1048 C C . ASP A 1 131 ? -37.353 -5.291 49.601 1.00 97.94 131 ASP A C 1
ATOM 1050 O O . ASP A 1 131 ? -36.891 -5.035 48.483 1.00 97.94 131 ASP A O 1
ATOM 1054 N N . LEU A 1 132 ? -36.574 -5.269 50.691 1.00 97.62 132 LEU A N 1
ATOM 1055 C CA . LEU A 1 132 ? -35.144 -4.951 50.657 1.00 97.62 132 LEU A CA 1
ATOM 1056 C C . LEU A 1 132 ? -34.311 -6.095 50.067 1.00 97.62 132 LEU A C 1
ATOM 1058 O O . LEU A 1 132 ? -33.339 -5.822 49.358 1.00 97.62 132 LEU A O 1
ATOM 1062 N N . GLU A 1 133 ? -34.686 -7.353 50.305 1.00 98.00 133 GLU A N 1
ATOM 1063 C CA . GLU A 1 133 ? -34.054 -8.514 49.677 1.00 98.00 133 GLU A CA 1
ATOM 1064 C C . GLU A 1 133 ? -34.349 -8.571 48.172 1.00 98.00 133 GLU A C 1
ATOM 1066 O O . GLU A 1 133 ? -33.421 -8.786 47.383 1.00 98.00 133 GLU A O 1
ATOM 1071 N N . GLU A 1 134 ? -35.585 -8.295 47.734 1.00 98.25 134 GLU A N 1
ATOM 1072 C CA . GLU A 1 134 ? -35.885 -8.168 46.305 1.00 98.25 134 GLU A CA 1
ATOM 1073 C C . GLU A 1 134 ? -35.131 -6.980 45.679 1.00 98.25 134 GLU A C 1
ATOM 1075 O O . GLU A 1 134 ? -34.511 -7.135 44.620 1.00 98.25 134 GLU A O 1
ATOM 1080 N N . ALA A 1 135 ? -35.114 -5.807 46.320 1.00 97.94 135 ALA A N 1
ATOM 1081 C CA . ALA A 1 135 ? -34.379 -4.645 45.820 1.00 97.94 135 ALA A CA 1
ATOM 1082 C C . ALA A 1 135 ? -32.868 -4.921 45.697 1.00 97.94 135 ALA A C 1
ATOM 1084 O O . ALA A 1 135 ? -32.253 -4.575 44.681 1.00 97.94 135 ALA A O 1
ATOM 1085 N N . LEU A 1 136 ? -32.270 -5.594 46.687 1.00 98.06 136 LEU A N 1
ATOM 1086 C CA . LEU A 1 136 ? -30.867 -6.011 46.667 1.00 98.06 136 LEU A CA 1
ATOM 1087 C C . LEU A 1 136 ? -30.599 -7.022 45.546 1.00 98.06 136 LEU A C 1
ATOM 1089 O O . LEU A 1 136 ? -29.661 -6.839 44.769 1.00 98.06 136 LEU A O 1
ATOM 1093 N N . ARG A 1 137 ? -31.446 -8.047 45.403 1.00 98.25 137 ARG A N 1
ATOM 1094 C CA . ARG A 1 137 ? -31.342 -9.066 44.348 1.00 98.25 137 ARG A CA 1
ATOM 1095 C C . ARG A 1 137 ? -31.452 -8.455 42.949 1.00 98.25 137 ARG A C 1
ATOM 1097 O O . ARG A 1 137 ? -30.640 -8.765 42.077 1.00 98.25 137 ARG A O 1
ATOM 1104 N N . ASN A 1 138 ? -32.409 -7.549 42.750 1.00 98.06 138 ASN A N 1
ATOM 1105 C CA . ASN A 1 138 ? -32.592 -6.805 41.504 1.00 98.06 138 ASN A CA 1
ATOM 1106 C C . ASN A 1 138 ? -31.419 -5.853 41.211 1.00 98.06 138 ASN A C 1
ATOM 1108 O O . ASN A 1 138 ? -31.081 -5.651 40.044 1.00 98.06 138 ASN A O 1
ATOM 1112 N N . SER A 1 139 ? -30.781 -5.283 42.237 1.00 96.25 139 SER A N 1
ATOM 1113 C CA . SER A 1 139 ? -29.572 -4.463 42.091 1.00 96.25 139 SER A CA 1
ATOM 1114 C C . SER A 1 139 ? -28.364 -5.307 41.665 1.00 96.25 139 SER A C 1
ATOM 1116 O O . SER A 1 139 ? -27.729 -5.008 40.652 1.00 96.25 139 SER A O 1
ATOM 1118 N N . SER A 1 140 ? -28.101 -6.418 42.362 1.00 97.62 140 SER A N 1
ATOM 1119 C CA . SER A 1 140 ? -26.996 -7.336 42.058 1.00 97.62 140 SER A CA 1
ATOM 1120 C C . SER A 1 140 ? -27.098 -7.920 40.647 1.00 97.62 140 SER A C 1
ATOM 1122 O O . SER A 1 140 ? -26.139 -7.827 39.886 1.00 97.62 140 SER A O 1
ATOM 1124 N N . ALA A 1 141 ? -28.277 -8.401 40.237 1.00 97.75 141 ALA A N 1
ATOM 1125 C CA . ALA A 1 141 ? -28.486 -8.945 38.892 1.00 97.75 141 ALA A CA 1
ATOM 1126 C C . ALA A 1 141 ? -28.298 -7.895 37.772 1.00 97.75 141 ALA A C 1
ATOM 1128 O O . ALA A 1 141 ? -27.897 -8.229 36.656 1.00 97.75 141 ALA A O 1
ATOM 1129 N N . ARG A 1 142 ? -28.563 -6.608 38.050 1.00 97.81 142 ARG A N 1
ATOM 1130 C CA . ARG A 1 142 ? -28.245 -5.506 37.121 1.00 97.81 142 ARG A CA 1
ATOM 1131 C C . ARG A 1 142 ? -26.743 -5.234 37.067 1.00 97.81 142 ARG A C 1
ATOM 1133 O O . ARG A 1 142 ? -26.220 -5.019 35.979 1.00 97.81 142 ARG A O 1
ATOM 1140 N N . TYR A 1 143 ? -26.061 -5.260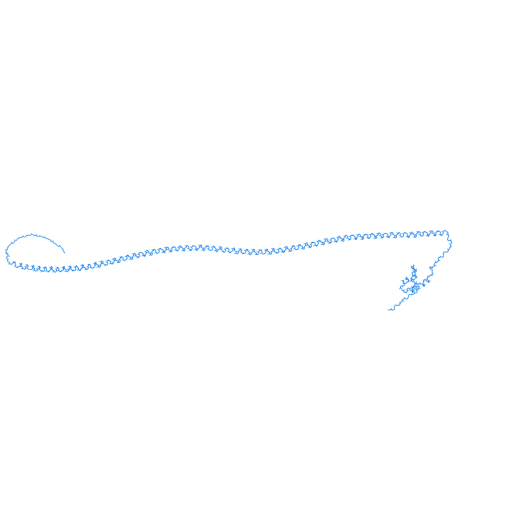 38.211 1.00 97.31 143 TYR A N 1
ATOM 1141 C CA . TYR A 1 143 ? -24.616 -5.051 38.298 1.00 97.31 143 TYR A CA 1
ATOM 1142 C C . TYR A 1 143 ? -23.820 -6.166 37.601 1.00 97.31 143 TYR A C 1
ATOM 1144 O O . TYR A 1 143 ? -22.905 -5.868 36.838 1.00 97.31 143 TYR A O 1
ATOM 1152 N N . GLU A 1 144 ? -24.198 -7.431 37.798 1.00 97.88 144 GLU A N 1
ATOM 1153 C CA . GLU A 1 144 ? -23.599 -8.582 37.108 1.00 97.88 144 GLU A CA 1
ATOM 1154 C C . GLU A 1 144 ? -23.745 -8.450 35.587 1.00 97.88 144 GLU A C 1
ATOM 1156 O O . GLU A 1 144 ? -22.754 -8.507 34.861 1.00 97.88 144 GLU A O 1
ATOM 1161 N N . LYS A 1 145 ? -24.957 -8.151 35.103 1.00 97.75 145 LYS A N 1
ATOM 1162 C CA . LYS A 1 145 ? -25.225 -7.951 33.673 1.00 97.75 145 LYS A CA 1
ATOM 1163 C C . LYS A 1 145 ? -24.460 -6.763 33.068 1.00 97.75 145 LYS A C 1
ATOM 1165 O O . LYS A 1 145 ? -24.027 -6.838 31.920 1.00 97.75 145 LYS A O 1
ATOM 1170 N N . GLU A 1 146 ? -24.291 -5.672 33.813 1.00 96.94 146 GLU A N 1
ATOM 1171 C CA . GLU A 1 146 ? -23.497 -4.514 33.377 1.00 96.94 146 GLU A CA 1
ATOM 1172 C C . GLU A 1 146 ? -21.991 -4.839 33.342 1.00 96.94 146 GLU A C 1
ATOM 1174 O O . GLU A 1 146 ? -21.284 -4.390 32.440 1.00 96.94 146 GLU A O 1
ATOM 1179 N N . GLN A 1 147 ? -21.495 -5.670 34.268 1.00 97.44 147 GLN A N 1
ATOM 1180 C CA . GLN A 1 147 ? -20.121 -6.185 34.233 1.00 97.44 147 GLN A CA 1
ATOM 1181 C C . GLN A 1 147 ? -19.889 -7.117 33.034 1.00 97.44 147 GLN A C 1
ATOM 1183 O O . GLN A 1 147 ? -18.905 -6.944 32.316 1.00 97.44 147 GLN A O 1
ATOM 1188 N N . GLU A 1 148 ? -20.804 -8.049 32.751 1.00 97.56 148 GLU A N 1
ATOM 1189 C CA . GLU A 1 148 ? -20.743 -8.893 31.547 1.00 97.56 148 GLU A CA 1
ATOM 1190 C C . GLU A 1 148 ? -20.738 -8.048 30.262 1.00 97.56 148 GLU A C 1
ATOM 1192 O O . GLU A 1 148 ? -19.900 -8.256 29.379 1.00 97.56 148 GLU A O 1
ATOM 1197 N N . ALA A 1 149 ? -21.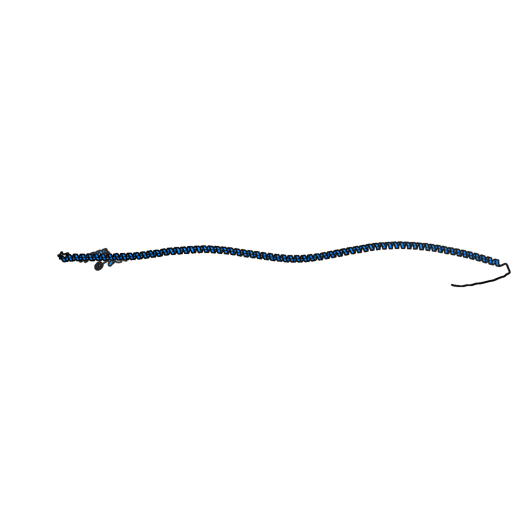622 -7.047 30.177 1.00 97.62 149 ALA A N 1
ATOM 1198 C CA . ALA A 1 149 ? -21.683 -6.121 29.049 1.00 97.62 149 ALA A CA 1
ATOM 1199 C C . ALA A 1 149 ? -20.390 -5.300 28.896 1.00 97.62 149 ALA A C 1
ATOM 1201 O O . ALA A 1 149 ? -19.912 -5.119 27.774 1.00 97.62 149 ALA A O 1
ATOM 1202 N N . ARG A 1 150 ? -19.782 -4.852 30.005 1.00 98.06 150 ARG A N 1
ATOM 1203 C CA . ARG A 1 150 ? -18.473 -4.180 30.005 1.00 98.06 150 ARG A CA 1
ATOM 1204 C C . ARG A 1 150 ? -17.352 -5.079 29.501 1.00 98.06 150 ARG A C 1
ATOM 1206 O O . ARG A 1 150 ? -16.591 -4.637 28.647 1.00 98.06 150 ARG A O 1
ATOM 1213 N N . ILE A 1 151 ? -17.262 -6.312 29.996 1.00 98.19 151 ILE A N 1
ATOM 1214 C CA . ILE A 1 151 ? -16.217 -7.268 29.605 1.00 98.19 151 ILE A CA 1
ATOM 1215 C C . ILE A 1 151 ? -16.321 -7.590 28.108 1.00 98.19 151 ILE A C 1
ATOM 1217 O O . ILE A 1 151 ? -15.310 -7.594 27.405 1.00 98.19 151 ILE A O 1
ATOM 1221 N N . GLU A 1 152 ? -17.533 -7.798 27.587 1.00 97.56 152 GLU A N 1
ATOM 1222 C CA . GLU A 1 152 ? -17.739 -8.029 26.154 1.00 97.56 152 GLU A CA 1
ATOM 1223 C C . GLU A 1 152 ? -17.438 -6.777 25.312 1.00 97.56 152 GLU A C 1
ATOM 1225 O O . GLU A 1 152 ? -16.792 -6.887 24.269 1.00 97.56 152 GLU A O 1
ATOM 1230 N N . ALA A 1 153 ? -17.820 -5.579 25.769 1.00 97.31 153 ALA A N 1
ATOM 1231 C CA . ALA A 1 153 ? -17.490 -4.326 25.089 1.00 97.31 153 ALA A CA 1
ATOM 1232 C C . ALA A 1 153 ? -15.973 -4.053 25.060 1.00 97.31 153 ALA A C 1
ATOM 1234 O O . ALA A 1 153 ? -15.441 -3.650 24.027 1.00 97.31 153 ALA A O 1
ATOM 1235 N N . GLU A 1 154 ? -15.256 -4.325 26.153 1.00 97.88 154 GLU A N 1
ATOM 1236 C CA . GLU A 1 154 ? -13.796 -4.204 26.241 1.00 97.88 154 GLU A CA 1
ATOM 1237 C C . GLU A 1 154 ? -13.090 -5.244 25.354 1.00 97.88 154 GLU A C 1
ATOM 1239 O O . GLU A 1 154 ? -12.149 -4.915 24.625 1.00 97.88 154 GLU A O 1
ATOM 1244 N N . ARG A 1 155 ? -13.607 -6.479 25.302 1.00 97.75 155 ARG A N 1
ATOM 1245 C CA . ARG A 1 155 ? -13.139 -7.522 24.376 1.00 97.75 155 ARG A CA 1
ATOM 1246 C C . ARG A 1 155 ? -13.341 -7.121 22.910 1.00 97.75 155 ARG A C 1
ATOM 1248 O O . ARG A 1 155 ? -12.446 -7.335 22.091 1.00 97.75 155 ARG A O 1
ATOM 1255 N N . GLN A 1 156 ? -14.486 -6.529 22.564 1.00 97.56 156 GLN A N 1
ATOM 1256 C CA . GLN A 1 156 ? -14.755 -6.015 21.216 1.00 97.56 156 GLN A CA 1
ATOM 1257 C C . GLN A 1 156 ? -13.864 -4.812 20.872 1.00 97.56 156 GLN A C 1
ATOM 1259 O O . GLN A 1 156 ? -13.308 -4.770 19.774 1.00 97.56 156 GLN A O 1
ATOM 1264 N N . ALA A 1 157 ? -13.661 -3.883 21.811 1.00 97.69 157 ALA A N 1
ATOM 1265 C CA . ALA A 1 157 ? -12.746 -2.756 21.653 1.00 97.69 157 ALA A CA 1
ATOM 1266 C C . ALA A 1 157 ? -11.315 -3.239 21.367 1.00 97.69 157 ALA A C 1
ATOM 1268 O O . ALA A 1 157 ? -10.753 -2.869 20.336 1.00 97.69 157 ALA A O 1
ATOM 1269 N N . SER A 1 158 ? -10.782 -4.150 22.189 1.00 98.12 158 SER A N 1
ATOM 1270 C CA . SER A 1 158 ? -9.447 -4.743 22.021 1.00 98.12 158 SER A CA 1
ATOM 1271 C C . SER A 1 158 ? -9.285 -5.472 20.678 1.00 98.12 158 SER A C 1
ATOM 1273 O O . SER A 1 158 ? -8.271 -5.311 19.994 1.00 98.12 158 SER A O 1
ATOM 1275 N N . LEU A 1 159 ? -10.305 -6.217 20.230 1.00 97.94 159 LEU A N 1
ATOM 1276 C CA . LEU A 1 159 ? -10.304 -6.833 18.898 1.00 97.94 159 LEU A CA 1
ATOM 1277 C C . LEU A 1 159 ? -10.321 -5.790 17.770 1.00 97.94 159 LEU A C 1
ATOM 1279 O O . LEU A 1 159 ? -9.621 -5.971 16.769 1.00 97.94 159 LEU A O 1
ATOM 1283 N N . SER A 1 160 ? -11.079 -4.700 17.921 1.00 97.00 160 SER A N 1
ATOM 1284 C CA . SER A 1 160 ? -11.106 -3.617 16.932 1.00 97.00 160 SER A CA 1
ATOM 1285 C C . SER A 1 160 ? -9.761 -2.885 16.856 1.00 97.00 160 SER A C 1
ATOM 1287 O O . SER A 1 160 ? -9.254 -2.675 15.755 1.00 97.00 160 SER A O 1
ATOM 1289 N N . GLU A 1 161 ? -9.117 -2.616 17.993 1.00 97.62 161 GLU A N 1
ATOM 1290 C CA . GLU A 1 161 ? -7.799 -1.980 18.085 1.00 97.62 161 GLU A CA 1
ATOM 1291 C C . GLU A 1 161 ? -6.706 -2.869 17.473 1.00 97.62 161 GLU A C 1
ATOM 1293 O O . GLU A 1 161 ? -5.913 -2.412 16.647 1.00 97.62 161 GLU A O 1
ATOM 1298 N N . ALA A 1 162 ? -6.728 -4.173 17.763 1.00 97.56 162 ALA A N 1
ATOM 1299 C CA . ALA A 1 162 ? -5.841 -5.147 17.133 1.00 97.56 162 ALA A CA 1
ATOM 1300 C C . ALA A 1 162 ? -6.062 -5.249 15.609 1.00 97.56 162 ALA A C 1
ATOM 1302 O O . ALA A 1 162 ? -5.107 -5.480 14.863 1.00 97.56 162 ALA A O 1
ATOM 1303 N N . SER A 1 163 ? -7.296 -5.061 15.121 1.00 97.94 163 SER A N 1
ATOM 1304 C CA . SER A 1 163 ? -7.586 -5.007 13.679 1.00 97.94 163 SER A CA 1
ATOM 1305 C C . SER A 1 163 ? -7.098 -3.704 13.030 1.00 97.94 163 SER A C 1
ATOM 1307 O O . SER A 1 163 ? -6.500 -3.745 11.954 1.00 97.94 163 SER A O 1
ATOM 1309 N N . LEU A 1 164 ? -7.260 -2.568 13.717 1.00 98.00 164 LEU A N 1
ATOM 1310 C CA . LEU A 1 164 ? -6.809 -1.251 13.273 1.00 98.00 164 LEU A CA 1
ATOM 1311 C C . LEU A 1 164 ? -5.280 -1.185 13.201 1.00 98.00 164 LEU A C 1
ATOM 1313 O O . LEU A 1 164 ? -4.734 -0.728 12.201 1.00 98.00 164 LEU A O 1
ATOM 1317 N N . SER A 1 165 ? -4.588 -1.722 14.209 1.00 98.19 165 SER A N 1
ATOM 1318 C CA . SER A 1 165 ? -3.127 -1.824 14.226 1.00 98.19 165 SER A CA 1
ATOM 1319 C C . SER A 1 165 ? -2.596 -2.667 13.058 1.00 98.19 165 SER A C 1
ATOM 1321 O O . SER A 1 165 ? -1.621 -2.283 12.412 1.00 98.19 165 SER A O 1
ATOM 1323 N N . ARG A 1 166 ? -3.258 -3.781 12.705 1.00 98.00 166 ARG A N 1
ATOM 1324 C CA . ARG A 1 166 ? -2.900 -4.561 11.502 1.00 98.00 166 ARG A CA 1
ATOM 1325 C C . ARG A 1 166 ? -3.094 -3.741 10.228 1.00 98.00 166 ARG A C 1
ATOM 1327 O O . ARG A 1 166 ? -2.151 -3.618 9.456 1.00 98.00 166 ARG A O 1
ATOM 1334 N N . ALA A 1 167 ? -4.256 -3.108 10.062 1.00 97.25 167 ALA A N 1
ATOM 1335 C CA . ALA A 1 167 ? -4.551 -2.274 8.896 1.00 97.25 167 ALA A CA 1
ATOM 1336 C C . ALA A 1 167 ? -3.568 -1.095 8.735 1.00 97.25 167 ALA A C 1
ATOM 1338 O O . ALA A 1 167 ? -3.181 -0.770 7.616 1.00 97.25 167 ALA A O 1
ATOM 1339 N N . GLN A 1 168 ? -3.112 -0.490 9.837 1.00 98.06 168 GLN A N 1
ATOM 1340 C CA . GLN A 1 168 ? -2.069 0.544 9.835 1.00 98.06 168 GLN A CA 1
ATOM 1341 C C . GLN A 1 168 ? -0.709 -0.006 9.373 1.00 98.06 168 GLN A C 1
ATOM 1343 O O . GLN A 1 168 ? -0.053 0.611 8.535 1.00 98.06 168 GLN A O 1
ATOM 1348 N N . ASN A 1 169 ? -0.295 -1.179 9.865 1.00 97.94 169 ASN A N 1
ATOM 1349 C CA . ASN A 1 169 ? 0.947 -1.829 9.429 1.00 97.94 169 ASN A CA 1
ATOM 1350 C C . ASN A 1 169 ? 0.894 -2.247 7.946 1.00 97.94 169 ASN A C 1
ATOM 1352 O O . ASN A 1 169 ? 1.870 -2.063 7.216 1.00 97.94 169 ASN A O 1
ATOM 1356 N N . ASP A 1 170 ? -0.249 -2.759 7.479 1.00 97.62 170 ASP A N 1
ATOM 1357 C CA . ASP A 1 170 ? -0.470 -3.086 6.067 1.00 97.62 170 ASP A CA 1
ATOM 1358 C C . ASP A 1 170 ? -0.431 -1.830 5.184 1.00 97.62 170 ASP A C 1
ATOM 1360 O O . ASP A 1 170 ? 0.202 -1.852 4.127 1.00 97.62 170 ASP A O 1
ATOM 1364 N N . LEU A 1 171 ? -1.026 -0.718 5.632 1.00 98.00 171 LEU A N 1
ATOM 1365 C CA . LEU A 1 171 ? -0.990 0.571 4.934 1.00 98.00 171 LEU A CA 1
ATOM 1366 C C . LEU A 1 171 ? 0.450 1.081 4.775 1.00 98.00 171 LEU A C 1
ATOM 1368 O O . LEU A 1 171 ? 0.867 1.337 3.648 1.00 98.00 171 LEU A O 1
ATOM 1372 N N . VAL A 1 172 ? 1.247 1.105 5.849 1.00 98.25 172 VAL A N 1
ATOM 1373 C CA . VAL A 1 172 ? 2.679 1.472 5.788 1.00 98.25 172 VAL A CA 1
ATOM 1374 C C . VAL A 1 172 ? 3.461 0.520 4.866 1.00 98.25 172 VAL A C 1
ATOM 1376 O O . VAL A 1 172 ? 4.341 0.943 4.111 1.00 98.25 172 VAL A O 1
ATOM 1379 N N . SER A 1 173 ? 3.114 -0.773 4.853 1.00 97.94 173 SER A N 1
ATOM 1380 C CA . SER A 1 173 ? 3.695 -1.748 3.921 1.00 97.94 173 SER A CA 1
ATOM 1381 C C . SER A 1 173 ? 3.329 -1.458 2.458 1.00 97.94 173 SER A C 1
ATOM 1383 O O . SER A 1 173 ? 4.155 -1.666 1.567 1.00 97.94 173 SER A O 1
ATOM 1385 N N . LEU A 1 174 ? 2.107 -0.990 2.182 1.00 97.62 174 LEU A N 1
ATOM 1386 C CA . LEU A 1 174 ? 1.667 -0.580 0.846 1.00 97.62 174 LEU A CA 1
ATOM 1387 C C . LEU A 1 174 ? 2.320 0.735 0.407 1.00 97.62 174 LEU A C 1
ATOM 1389 O O . LEU A 1 174 ? 2.791 0.805 -0.725 1.00 97.62 174 LEU A O 1
ATOM 1393 N N . GLU A 1 175 ? 2.425 1.734 1.284 1.00 98.06 175 GLU A N 1
ATOM 1394 C CA . GLU A 1 175 ? 3.118 3.000 1.006 1.00 98.06 175 GLU A CA 1
ATOM 1395 C C . GLU A 1 175 ? 4.599 2.772 0.672 1.00 98.06 175 GLU A C 1
ATOM 1397 O O . GLU A 1 175 ? 5.100 3.294 -0.326 1.00 98.06 175 GLU A O 1
ATOM 1402 N N . GLY A 1 176 ? 5.286 1.907 1.429 1.00 98.38 176 GLY A N 1
ATOM 1403 C CA . GLY A 1 176 ? 6.663 1.505 1.131 1.00 98.38 176 GLY A CA 1
ATOM 1404 C C . GLY A 1 176 ? 6.808 0.804 -0.227 1.00 98.38 176 GLY A C 1
ATOM 1405 O O . GLY A 1 176 ? 7.731 1.106 -0.986 1.00 98.38 176 GLY A O 1
ATOM 1406 N N . LYS A 1 177 ? 5.871 -0.091 -0.581 1.00 98.06 177 LYS A N 1
ATOM 1407 C CA . LYS A 1 177 ? 5.836 -0.753 -1.902 1.00 98.06 177 LYS A CA 1
ATOM 1408 C C . LYS A 1 177 ? 5.545 0.236 -3.033 1.00 98.06 177 LYS A C 1
ATOM 1410 O O . LYS A 1 177 ? 6.157 0.120 -4.092 1.00 98.06 177 LYS A O 1
ATOM 1415 N N . LEU A 1 178 ? 4.646 1.195 -2.812 1.00 97.94 178 LEU A N 1
ATOM 1416 C CA . LEU A 1 178 ? 4.282 2.229 -3.779 1.00 97.94 178 LEU A CA 1
ATOM 1417 C C . LEU A 1 178 ? 5.462 3.170 -4.040 1.00 97.94 178 LEU A C 1
ATOM 1419 O O . LEU A 1 178 ? 5.841 3.347 -5.191 1.00 97.94 178 LEU A O 1
ATOM 1423 N N . SER A 1 179 ? 6.111 3.677 -2.990 1.00 98.06 179 SER A N 1
ATOM 1424 C CA . SER A 1 179 ? 7.330 4.492 -3.089 1.00 98.06 179 SER A CA 1
ATOM 1425 C C . SER A 1 179 ? 8.447 3.765 -3.858 1.00 98.06 179 SER A C 1
ATOM 1427 O O . SER A 1 179 ? 9.002 4.292 -4.826 1.00 98.06 179 SER A O 1
ATOM 1429 N N . ALA A 1 180 ? 8.699 2.494 -3.522 1.00 97.88 180 ALA A N 1
ATOM 1430 C CA . ALA A 1 180 ? 9.674 1.659 -4.223 1.00 97.88 180 ALA A CA 1
ATOM 1431 C C . ALA A 1 180 ? 9.281 1.312 -5.676 1.00 97.88 180 ALA A C 1
ATOM 1433 O O . ALA A 1 180 ? 10.152 0.945 -6.468 1.00 97.88 180 ALA A O 1
ATOM 1434 N N . ALA A 1 181 ? 7.998 1.401 -6.041 1.00 97.62 181 ALA A N 1
ATOM 1435 C CA . ALA A 1 181 ? 7.535 1.275 -7.421 1.00 97.62 181 ALA A CA 1
ATOM 1436 C C . ALA A 1 181 ? 7.711 2.595 -8.188 1.00 97.62 181 ALA A C 1
ATOM 1438 O O . ALA A 1 181 ? 8.274 2.576 -9.280 1.00 97.62 181 ALA A O 1
ATOM 1439 N N . THR A 1 182 ? 7.315 3.732 -7.604 1.00 97.88 182 THR A N 1
ATOM 1440 C CA . THR A 1 182 ? 7.494 5.075 -8.182 1.00 97.88 182 THR A CA 1
ATOM 1441 C C . THR A 1 182 ? 8.958 5.339 -8.522 1.00 97.88 182 THR A C 1
ATOM 1443 O O . THR A 1 182 ? 9.262 5.613 -9.678 1.00 97.88 182 THR A O 1
ATOM 1446 N N . SER A 1 183 ? 9.881 5.107 -7.582 1.00 98.12 183 SER A N 1
ATOM 1447 C CA . SER A 1 183 ? 11.321 5.294 -7.818 1.00 98.12 183 SER A CA 1
ATOM 1448 C C . SER A 1 183 ? 11.875 4.410 -8.953 1.00 98.12 183 SER A C 1
ATOM 1450 O O . SER A 1 183 ? 12.755 4.829 -9.707 1.00 98.12 183 SER A O 1
ATOM 1452 N N . LYS A 1 184 ? 11.323 3.202 -9.153 1.00 98.00 184 LYS A N 1
ATOM 1453 C CA . LYS A 1 184 ? 11.675 2.340 -10.298 1.00 98.00 184 LYS A CA 1
ATOM 1454 C C . LYS A 1 184 ? 11.108 2.854 -11.621 1.00 98.00 184 LYS A C 1
ATOM 1456 O O . LYS A 1 184 ? 11.773 2.709 -12.644 1.00 98.00 184 LYS A O 1
ATOM 1461 N N . TYR A 1 185 ? 9.910 3.440 -11.618 1.00 96.88 185 TYR A N 1
ATOM 1462 C CA . TYR A 1 185 ? 9.343 4.088 -12.802 1.00 96.88 185 TYR A CA 1
ATOM 1463 C C . TYR A 1 185 ? 10.112 5.360 -13.174 1.00 96.88 185 TYR A C 1
ATOM 1465 O O . TYR A 1 185 ? 10.411 5.546 -14.348 1.00 96.88 185 TYR A O 1
ATOM 1473 N N . GLU A 1 186 ? 10.508 6.181 -12.200 1.00 97.75 186 GLU A N 1
ATOM 1474 C CA . GLU A 1 186 ? 11.359 7.362 -12.406 1.00 97.75 186 GLU A CA 1
ATOM 1475 C C . GLU A 1 186 ? 12.716 6.974 -13.014 1.00 97.75 186 GLU A C 1
ATOM 1477 O O . GLU A 1 186 ? 13.101 7.505 -14.055 1.00 97.75 186 GLU A O 1
ATOM 1482 N N . ALA A 1 187 ? 13.393 5.966 -12.450 1.00 97.75 187 ALA A N 1
ATOM 1483 C CA . ALA A 1 187 ? 14.641 5.444 -13.009 1.00 97.75 187 ALA A CA 1
ATOM 1484 C C . ALA A 1 187 ? 14.475 4.909 -14.447 1.00 97.75 187 ALA A C 1
ATOM 1486 O O . ALA A 1 187 ? 15.357 5.096 -15.284 1.00 97.75 187 ALA A O 1
ATOM 1487 N N . LYS A 1 188 ? 13.334 4.276 -14.765 1.00 97.31 188 LYS A N 1
ATOM 1488 C CA . LYS A 1 188 ? 13.032 3.810 -16.129 1.00 97.31 188 LYS A CA 1
ATOM 1489 C C . LYS A 1 188 ? 12.639 4.929 -17.093 1.00 97.31 188 LYS A C 1
ATOM 1491 O O . LYS A 1 188 ? 12.895 4.788 -18.285 1.00 97.31 188 LYS A O 1
ATOM 1496 N N . LEU A 1 189 ? 12.074 6.036 -16.615 1.00 97.69 189 LEU A N 1
ATOM 1497 C CA . LEU A 1 189 ? 11.841 7.229 -17.433 1.00 97.69 189 LEU A CA 1
ATOM 1498 C C . LEU A 1 189 ? 13.166 7.898 -17.824 1.00 97.69 189 LEU A C 1
ATOM 1500 O O . LEU A 1 189 ? 13.328 8.260 -18.986 1.00 97.69 189 LEU A O 1
ATOM 1504 N N . GLU A 1 190 ? 14.133 7.976 -16.907 1.00 97.19 190 GLU A N 1
ATOM 1505 C CA . GLU A 1 190 ? 15.477 8.503 -17.196 1.00 97.19 190 GLU A CA 1
ATOM 1506 C C . GLU A 1 190 ? 16.268 7.586 -18.154 1.00 97.19 190 GLU A C 1
ATOM 1508 O O . GLU A 1 190 ? 16.930 8.054 -19.083 1.00 97.19 190 GLU A O 1
ATOM 1513 N N . GLU A 1 191 ? 16.137 6.263 -18.008 1.00 98.06 191 GLU A N 1
ATOM 1514 C CA . GLU A 1 191 ? 16.683 5.279 -18.960 1.00 98.06 191 GLU A CA 1
ATOM 1515 C C . GLU A 1 191 ? 16.079 5.447 -20.368 1.00 98.06 191 GLU A C 1
ATOM 1517 O O . GLU A 1 191 ? 16.796 5.414 -21.366 1.00 98.06 191 GLU A O 1
ATOM 1522 N N . VAL A 1 192 ? 14.771 5.705 -20.476 1.00 97.50 192 VAL A N 1
ATOM 1523 C CA . VAL A 1 192 ? 14.118 6.001 -21.763 1.00 97.50 192 VAL A CA 1
ATOM 1524 C C . VAL A 1 192 ? 14.557 7.359 -22.327 1.00 97.50 192 VAL A C 1
ATOM 1526 O O . VAL A 1 192 ? 14.778 7.470 -23.534 1.00 97.50 192 VAL A O 1
ATOM 1529 N N . ALA A 1 193 ? 14.726 8.385 -21.488 1.00 97.38 193 ALA A N 1
ATOM 1530 C CA . ALA A 1 193 ? 15.186 9.707 -21.913 1.00 97.38 193 ALA A CA 1
ATOM 1531 C C . ALA A 1 193 ? 16.620 9.668 -22.470 1.00 97.38 193 ALA A C 1
ATOM 1533 O O . ALA A 1 193 ? 16.882 10.209 -23.549 1.00 97.38 193 ALA A O 1
ATOM 1534 N N . THR A 1 194 ? 17.529 8.974 -21.780 1.00 97.75 194 THR A N 1
ATOM 1535 C CA . THR A 1 194 ? 18.920 8.783 -22.220 1.00 97.75 194 THR A CA 1
ATOM 1536 C C . THR A 1 194 ? 19.005 7.956 -23.504 1.00 97.75 194 THR A C 1
ATOM 1538 O O . THR A 1 194 ? 19.614 8.419 -24.471 1.00 97.75 194 THR A O 1
ATOM 1541 N N . LEU A 1 195 ? 18.304 6.816 -23.587 1.00 97.56 195 LEU A N 1
ATOM 1542 C CA . LEU A 1 195 ? 18.224 6.007 -24.813 1.00 97.56 195 LEU A CA 1
ATOM 1543 C C . LEU A 1 195 ? 17.676 6.798 -26.011 1.00 97.56 195 LEU A C 1
ATOM 1545 O O . LEU A 1 195 ? 18.201 6.680 -27.116 1.00 97.56 195 LEU A O 1
ATOM 1549 N N . ASN A 1 196 ? 16.654 7.636 -25.815 1.00 97.69 196 ASN A N 1
ATOM 1550 C CA . ASN A 1 196 ? 16.104 8.478 -26.881 1.00 97.69 196 ASN A CA 1
ATOM 1551 C C . ASN A 1 196 ? 17.107 9.560 -27.342 1.00 97.69 196 ASN A C 1
ATOM 1553 O O . ASN A 1 196 ? 17.199 9.869 -28.533 1.00 97.69 196 ASN A O 1
ATOM 1557 N N . GLY A 1 197 ? 17.912 10.093 -26.417 1.00 97.75 197 GLY A N 1
ATOM 1558 C CA . GLY A 1 197 ? 19.041 10.971 -26.731 1.00 97.75 197 GLY A CA 1
ATOM 1559 C C . GLY A 1 197 ? 20.113 10.283 -27.584 1.00 97.75 197 GLY A C 1
ATOM 1560 O O . GLY A 1 197 ? 20.576 10.859 -28.571 1.00 97.75 197 GLY A O 1
ATOM 1561 N N . ASP A 1 198 ? 20.464 9.038 -27.261 1.00 97.69 198 ASP A N 1
ATOM 1562 C CA . ASP A 1 198 ? 21.452 8.261 -28.019 1.00 97.69 198 ASP A CA 1
ATOM 1563 C C . ASP A 1 198 ? 20.928 7.782 -29.379 1.00 97.69 198 ASP A C 1
ATOM 1565 O O . ASP A 1 198 ? 21.663 7.837 -30.364 1.00 97.69 198 ASP A O 1
ATOM 1569 N N . VAL A 1 199 ? 19.643 7.428 -29.495 1.00 97.88 199 VAL A N 1
ATOM 1570 C CA . VAL A 1 199 ? 18.991 7.181 -30.796 1.00 97.88 199 VAL A CA 1
ATOM 1571 C C . VAL A 1 199 ? 19.040 8.431 -31.681 1.00 97.88 199 VAL A C 1
ATOM 1573 O O . VAL A 1 199 ? 19.333 8.327 -32.872 1.00 97.88 199 VAL A O 1
ATOM 1576 N N . SER A 1 200 ? 18.821 9.621 -31.111 1.00 97.56 200 SER A N 1
ATOM 1577 C CA . SER A 1 200 ? 18.942 10.890 -31.841 1.00 97.56 200 SER A CA 1
ATOM 1578 C C . SER A 1 200 ? 20.375 11.130 -32.343 1.00 97.56 200 SER A C 1
ATOM 1580 O O . SER A 1 200 ? 20.572 11.409 -33.529 1.00 97.56 200 SER A O 1
ATOM 1582 N N . ARG A 1 201 ? 21.389 10.922 -31.485 1.00 97.56 201 ARG A N 1
ATOM 1583 C CA . ARG A 1 201 ? 22.819 10.996 -31.856 1.00 97.56 201 ARG A CA 1
ATOM 1584 C C . ARG A 1 201 ? 23.161 10.026 -32.987 1.00 97.56 201 ARG A C 1
ATOM 1586 O O . ARG A 1 201 ? 23.629 10.464 -34.038 1.00 97.56 201 ARG A O 1
ATOM 1593 N N . LEU A 1 202 ? 22.839 8.742 -32.823 1.00 97.62 202 LEU A N 1
ATOM 1594 C CA . LEU A 1 202 ? 23.085 7.703 -33.827 1.00 97.62 202 LEU A CA 1
ATOM 1595 C C . LEU A 1 202 ? 22.409 8.024 -35.167 1.00 97.62 202 LEU A C 1
ATOM 1597 O O . LEU A 1 202 ? 23.013 7.823 -36.217 1.00 97.62 202 LEU A O 1
ATOM 1601 N N . ASN A 1 203 ? 21.198 8.586 -35.156 1.00 97.81 203 ASN A N 1
ATOM 1602 C CA . ASN A 1 203 ? 20.523 9.020 -36.378 1.00 97.81 203 ASN A CA 1
ATOM 1603 C C . ASN A 1 203 ? 21.252 10.197 -37.062 1.00 97.81 203 ASN A C 1
ATOM 1605 O O . ASN A 1 203 ? 21.346 10.235 -38.293 1.00 97.81 203 ASN A O 1
ATOM 1609 N N . THR A 1 204 ? 21.829 11.134 -36.296 1.00 97.69 204 THR A N 1
ATOM 1610 C CA . THR A 1 204 ? 22.681 12.195 -36.865 1.00 97.69 204 THR A CA 1
ATOM 1611 C C . THR A 1 204 ? 24.012 11.668 -37.408 1.00 97.69 204 THR A C 1
ATOM 1613 O O . THR A 1 204 ? 24.421 12.104 -38.484 1.00 97.69 204 THR A O 1
ATOM 1616 N N . ASP A 1 205 ? 24.639 10.689 -36.749 1.00 97.31 205 ASP A N 1
ATOM 1617 C CA . ASP A 1 205 ? 25.883 10.067 -37.218 1.00 97.31 205 ASP A CA 1
ATOM 1618 C C . ASP A 1 205 ? 25.663 9.209 -38.469 1.00 97.31 205 ASP A C 1
ATOM 1620 O O . ASP A 1 205 ? 26.403 9.357 -39.438 1.00 97.31 205 ASP A O 1
ATOM 1624 N N . VAL A 1 206 ? 24.599 8.399 -38.528 1.00 97.88 206 VAL A N 1
ATOM 1625 C CA . VAL A 1 206 ? 24.183 7.684 -39.752 1.00 97.88 206 VAL A CA 1
ATOM 1626 C C . VAL A 1 206 ? 23.894 8.677 -40.883 1.00 97.88 206 VAL A C 1
ATOM 1628 O O . VAL A 1 206 ? 24.341 8.485 -42.013 1.00 97.88 206 VAL A O 1
ATOM 1631 N N . SER A 1 207 ? 23.223 9.792 -40.582 1.00 97.38 207 SER A N 1
ATOM 1632 C CA . SER A 1 207 ? 22.989 10.869 -41.554 1.00 97.38 207 SER A CA 1
ATOM 1633 C C . SER A 1 207 ? 24.274 11.576 -42.004 1.00 97.38 207 SER A C 1
ATOM 1635 O O . SER A 1 207 ? 24.283 12.186 -43.074 1.00 97.38 207 SER A O 1
ATOM 1637 N N . ARG A 1 208 ? 25.357 11.541 -41.217 1.00 97.75 208 ARG A N 1
ATOM 1638 C CA . ARG A 1 208 ? 26.670 12.058 -41.624 1.00 97.75 208 ARG A CA 1
ATOM 1639 C C . ARG A 1 208 ? 27.421 11.026 -42.459 1.00 97.75 208 ARG A C 1
ATOM 1641 O O . ARG A 1 208 ? 27.741 11.317 -43.601 1.00 97.75 208 ARG A O 1
ATOM 1648 N N . LEU A 1 209 ? 27.570 9.804 -41.951 1.00 97.44 209 LEU A N 1
ATOM 1649 C CA . LEU A 1 209 ? 28.244 8.690 -42.623 1.00 97.44 209 LEU A CA 1
ATOM 1650 C C . LEU A 1 209 ? 27.651 8.385 -44.006 1.00 97.44 209 LEU A C 1
ATOM 1652 O O . LEU A 1 209 ? 28.402 8.084 -44.924 1.00 97.44 209 LEU A O 1
ATOM 1656 N N . ASN A 1 210 ? 26.335 8.531 -44.195 1.00 97.56 210 ASN A N 1
ATOM 1657 C CA . ASN A 1 210 ? 25.711 8.395 -45.515 1.00 97.56 210 ASN A CA 1
ATOM 1658 C C . ASN A 1 210 ? 26.116 9.512 -46.499 1.00 97.56 210 ASN A C 1
ATOM 1660 O O . ASN A 1 210 ? 26.216 9.249 -47.693 1.00 97.56 210 ASN A O 1
ATOM 1664 N N . ARG A 1 211 ? 26.372 10.744 -46.029 1.00 97.50 211 ARG A N 1
ATOM 1665 C CA . ARG A 1 211 ? 26.909 11.833 -46.871 1.00 97.50 211 ARG A CA 1
ATOM 1666 C C . ARG A 1 211 ? 28.395 11.633 -47.144 1.00 97.50 211 ARG A C 1
ATOM 1668 O O . ARG A 1 211 ? 28.813 11.787 -48.286 1.00 97.50 211 ARG A O 1
ATOM 1675 N N . ASP A 1 212 ? 29.155 11.268 -46.112 1.00 97.06 212 ASP A N 1
ATOM 1676 C CA . ASP A 1 212 ? 30.588 10.976 -46.196 1.00 97.06 212 ASP A CA 1
ATOM 1677 C C . ASP A 1 212 ? 30.817 9.839 -47.230 1.00 97.06 212 ASP A C 1
ATOM 1679 O O . ASP A 1 212 ? 31.628 9.973 -48.144 1.00 97.06 212 ASP A O 1
ATOM 1683 N N . LEU A 1 213 ? 30.007 8.771 -47.179 1.00 97.31 213 LEU A N 1
ATOM 1684 C CA . LEU A 1 213 ? 30.013 7.659 -48.139 1.00 97.31 213 LEU A CA 1
ATOM 1685 C C . LEU A 1 213 ? 29.651 8.083 -49.573 1.00 97.31 213 LEU A C 1
ATOM 1687 O O . LEU A 1 213 ? 30.275 7.604 -50.518 1.00 97.31 213 LEU A O 1
ATOM 1691 N N . GLU A 1 214 ? 28.656 8.954 -49.763 1.00 97.19 214 GLU A N 1
ATOM 1692 C CA . GLU A 1 214 ? 28.277 9.415 -51.107 1.00 97.19 214 GLU A CA 1
ATOM 1693 C C . GLU A 1 214 ? 29.368 10.301 -51.730 1.00 97.19 214 GLU A C 1
ATOM 1695 O O . GLU A 1 214 ? 29.669 10.170 -52.915 1.00 97.19 214 GLU A O 1
ATOM 1700 N N . GLN A 1 215 ? 30.041 11.129 -50.922 1.00 97.06 215 GLN A N 1
ATOM 1701 C CA . GLN A 1 215 ? 31.197 11.912 -51.369 1.00 97.06 215 GLN A CA 1
ATOM 1702 C C . GLN A 1 215 ? 32.386 11.026 -51.761 1.00 97.06 215 GLN A C 1
ATOM 1704 O O . GLN A 1 215 ? 33.067 11.322 -52.744 1.00 97.06 215 GLN A O 1
ATOM 1709 N N . GLU A 1 216 ? 32.635 9.928 -51.044 1.00 96.50 216 GLU A N 1
ATOM 1710 C CA . GLU A 1 216 ? 33.672 8.958 -51.421 1.00 96.50 216 GLU A CA 1
ATOM 1711 C C . GLU A 1 216 ? 33.314 8.187 -52.707 1.00 96.50 216 GLU A C 1
ATOM 1713 O O . GLU A 1 216 ? 34.194 7.952 -53.541 1.00 96.50 216 GLU A O 1
ATOM 1718 N N . LYS A 1 217 ? 32.031 7.869 -52.954 1.00 97.38 217 LYS A N 1
ATOM 1719 C CA . LYS A 1 217 ? 31.584 7.340 -54.262 1.00 97.38 217 LYS A CA 1
ATOM 1720 C C . LYS A 1 217 ? 31.824 8.343 -55.388 1.00 97.38 217 LYS A C 1
ATOM 1722 O O . LYS A 1 217 ? 32.467 7.988 -56.373 1.00 97.38 217 LYS A O 1
ATOM 1727 N N . GLU A 1 218 ? 31.375 9.592 -55.235 1.00 96.88 218 GLU A N 1
ATOM 1728 C CA . GLU A 1 218 ? 31.600 10.646 -56.234 1.00 96.88 218 GLU A CA 1
ATOM 1729 C C . GLU A 1 218 ? 33.097 10.840 -56.523 1.00 96.88 218 GLU A C 1
ATOM 1731 O O . GLU A 1 218 ? 33.500 10.986 -57.678 1.00 96.88 218 GLU A O 1
ATOM 1736 N N . GLN A 1 219 ? 33.949 10.822 -55.493 1.00 96.50 219 GLN A N 1
ATOM 1737 C CA . GLN A 1 219 ? 35.402 10.868 -55.671 1.00 96.50 219 GLN A CA 1
ATOM 1738 C C . GLN A 1 219 ? 35.932 9.640 -56.419 1.00 96.50 219 GLN A C 1
ATOM 1740 O O . GLN A 1 219 ? 36.736 9.803 -57.338 1.00 96.50 219 GLN A O 1
ATOM 1745 N N . THR A 1 220 ? 35.458 8.437 -56.089 1.00 96.75 220 THR A N 1
ATOM 1746 C CA . THR A 1 220 ? 35.848 7.186 -56.757 1.00 96.75 220 THR A CA 1
ATOM 1747 C C . THR A 1 220 ? 35.457 7.190 -58.239 1.00 96.75 220 THR A C 1
ATOM 1749 O O . THR A 1 220 ? 36.284 6.858 -59.088 1.00 96.75 220 THR A O 1
ATOM 1752 N N . GLU A 1 221 ? 34.250 7.642 -58.590 1.00 96.56 221 GLU A N 1
ATOM 1753 C CA . GLU A 1 221 ? 33.820 7.798 -59.988 1.00 96.56 221 GLU A CA 1
ATOM 1754 C C . GLU A 1 221 ? 34.658 8.848 -60.731 1.00 96.56 221 GLU A C 1
ATOM 1756 O O . GLU A 1 221 ? 35.157 8.588 -61.829 1.00 96.56 221 GLU A O 1
ATOM 1761 N N . ARG A 1 222 ? 34.901 10.016 -60.118 1.00 96.19 222 ARG A N 1
ATOM 1762 C CA . ARG A 1 222 ? 35.752 11.074 -60.697 1.00 96.19 222 ARG A CA 1
ATOM 1763 C C . ARG A 1 222 ? 37.201 10.614 -60.893 1.00 96.19 222 ARG A C 1
ATOM 1765 O O . ARG A 1 222 ? 37.846 11.050 -61.848 1.00 96.19 222 ARG A O 1
ATOM 1772 N N . LEU A 1 223 ? 37.732 9.767 -60.010 1.00 96.06 223 LEU A N 1
ATOM 1773 C CA . LEU A 1 223 ? 39.067 9.174 -60.139 1.00 96.06 223 LEU A CA 1
ATOM 1774 C C . LEU A 1 223 ? 39.099 8.092 -61.224 1.00 96.06 223 LEU A C 1
ATOM 1776 O O . LEU A 1 223 ? 40.004 8.116 -62.052 1.00 96.06 223 LEU A O 1
ATOM 1780 N N . SER A 1 224 ? 38.084 7.228 -61.291 1.00 96.88 224 SER A N 1
ATOM 1781 C CA . SER A 1 224 ? 37.927 6.220 -62.348 1.00 96.88 224 SER A CA 1
ATOM 1782 C C . SER A 1 224 ? 37.841 6.863 -63.741 1.00 96.88 224 SER A C 1
ATOM 1784 O O . SER A 1 224 ? 38.594 6.504 -64.647 1.00 96.88 224 SER A O 1
ATOM 1786 N N . GLN A 1 225 ? 37.028 7.914 -63.904 1.00 96.06 225 GLN A N 1
ATOM 1787 C CA . GLN A 1 225 ? 36.937 8.653 -65.167 1.00 96.06 225 GLN A CA 1
ATOM 1788 C C . GLN A 1 225 ? 38.254 9.362 -65.525 1.00 96.06 225 GLN A C 1
ATOM 1790 O O . GLN A 1 225 ? 38.634 9.401 -66.697 1.00 96.06 225 GLN A O 1
ATOM 1795 N N . LYS A 1 226 ? 38.987 9.903 -64.538 1.00 96.00 226 LYS A N 1
ATOM 1796 C CA . LYS A 1 226 ? 40.340 10.442 -64.762 1.00 96.00 226 LYS A CA 1
ATOM 1797 C C . LYS A 1 226 ? 41.302 9.353 -65.228 1.00 96.00 226 LYS A C 1
ATOM 1799 O O . LYS A 1 226 ? 42.014 9.589 -66.199 1.00 96.00 226 LYS A O 1
ATOM 1804 N N . GLN A 1 227 ? 41.294 8.183 -64.586 1.00 96.06 227 GLN A N 1
ATOM 1805 C CA . GLN A 1 227 ? 42.129 7.045 -64.964 1.00 96.06 227 GLN A CA 1
ATOM 1806 C C . GLN A 1 227 ? 41.848 6.630 -66.414 1.00 96.06 227 GLN A C 1
ATOM 1808 O O . GLN A 1 227 ? 42.768 6.658 -67.230 1.00 96.06 227 GLN A O 1
ATOM 1813 N N . ALA A 1 228 ? 40.584 6.378 -66.770 1.00 95.69 228 ALA A N 1
ATOM 1814 C CA . ALA A 1 228 ? 40.180 6.033 -68.135 1.00 95.69 228 ALA A CA 1
ATOM 1815 C C . ALA A 1 228 ? 40.617 7.094 -69.167 1.00 95.69 228 ALA A C 1
ATOM 1817 O O . ALA A 1 228 ? 41.162 6.757 -70.219 1.00 95.69 228 ALA A O 1
ATOM 1818 N N . ASN A 1 229 ? 40.468 8.386 -68.847 1.00 95.69 229 ASN A N 1
ATOM 1819 C CA . ASN A 1 229 ? 40.933 9.478 -69.709 1.00 95.69 229 ASN A CA 1
ATOM 1820 C C . ASN A 1 229 ? 42.467 9.485 -69.864 1.00 95.69 229 ASN A C 1
ATOM 1822 O O . ASN A 1 229 ? 42.971 9.731 -70.964 1.00 95.69 229 ASN A O 1
ATOM 1826 N N . THR A 1 230 ? 43.226 9.206 -68.797 1.00 95.44 230 THR A N 1
ATOM 1827 C CA . THR A 1 230 ? 44.695 9.108 -68.868 1.00 95.44 230 THR A CA 1
ATOM 1828 C C . THR A 1 230 ? 45.171 7.860 -69.606 1.00 95.44 230 THR A C 1
ATOM 1830 O O . THR A 1 230 ? 46.134 7.952 -70.361 1.00 95.44 230 THR A O 1
ATOM 1833 N N . GLU A 1 231 ? 44.483 6.725 -69.478 1.00 95.75 231 GLU A N 1
ATOM 1834 C CA . GLU A 1 231 ? 44.783 5.495 -70.221 1.00 95.75 231 GLU A CA 1
ATOM 1835 C C . GLU A 1 231 ? 44.500 5.664 -71.720 1.00 95.75 231 GLU A C 1
ATOM 1837 O O . GLU A 1 231 ? 45.339 5.308 -72.549 1.00 95.75 231 GLU A O 1
ATOM 1842 N N . ALA A 1 232 ? 43.374 6.290 -72.079 1.00 95.69 232 ALA A N 1
ATOM 1843 C CA . ALA A 1 232 ? 43.062 6.652 -73.461 1.00 95.69 232 ALA A CA 1
ATOM 1844 C C . ALA A 1 232 ? 44.111 7.613 -74.052 1.00 95.69 232 ALA A C 1
ATOM 1846 O O . ALA A 1 232 ? 44.598 7.388 -75.160 1.00 95.69 232 ALA A O 1
ATOM 1847 N N . SER A 1 233 ? 44.517 8.638 -73.294 1.00 95.50 233 SER A N 1
ATOM 1848 C CA . SER A 1 233 ? 45.559 9.593 -73.710 1.00 95.50 233 SER A CA 1
ATOM 1849 C C . SER A 1 233 ? 46.927 8.922 -73.879 1.00 95.50 233 SER A C 1
ATOM 1851 O O . SER A 1 233 ? 47.623 9.162 -74.864 1.00 95.50 233 SER A O 1
ATOM 1853 N N . LEU A 1 234 ? 47.300 8.035 -72.951 1.00 95.75 234 LEU A N 1
ATOM 1854 C CA . LEU A 1 234 ? 48.537 7.259 -73.006 1.00 95.75 234 LEU A CA 1
ATOM 1855 C C . LEU A 1 234 ? 48.561 6.328 -74.223 1.00 95.75 234 LEU A C 1
ATOM 1857 O O . LEU A 1 234 ? 49.588 6.215 -74.886 1.00 95.75 234 LEU A O 1
ATOM 1861 N N . ASN A 1 235 ? 47.443 5.674 -74.540 1.00 95.25 235 ASN A N 1
ATOM 1862 C CA . ASN A 1 235 ? 47.353 4.801 -75.707 1.00 95.25 235 ASN A CA 1
ATOM 1863 C C . ASN A 1 235 ? 47.356 5.598 -77.025 1.00 95.25 235 ASN A C 1
ATOM 1865 O O . ASN A 1 235 ? 48.009 5.173 -77.972 1.00 95.25 235 ASN A O 1
ATOM 1869 N N . ALA A 1 236 ? 46.744 6.787 -77.070 1.00 94.75 236 ALA A N 1
ATOM 1870 C CA . ALA A 1 236 ? 46.844 7.683 -78.224 1.00 94.75 236 ALA A CA 1
ATOM 1871 C C . ALA A 1 236 ? 48.293 8.147 -78.483 1.00 94.75 236 ALA A C 1
ATOM 1873 O O . ALA A 1 236 ? 48.765 8.089 -79.619 1.00 94.75 236 ALA A O 1
ATOM 1874 N N . GLU A 1 237 ? 49.033 8.545 -77.441 1.00 93.31 237 GLU A N 1
ATOM 1875 C CA . GLU A 1 237 ? 50.451 8.910 -77.580 1.00 93.31 237 GLU A CA 1
ATOM 1876 C C . GLU A 1 237 ? 51.352 7.700 -77.893 1.00 93.31 237 GLU A C 1
ATOM 1878 O O . GLU A 1 237 ? 52.317 7.861 -78.638 1.00 93.31 237 GLU A O 1
ATOM 1883 N N . LYS A 1 238 ? 51.026 6.478 -77.435 1.00 95.19 238 LYS A N 1
ATOM 1884 C CA . LYS A 1 238 ? 51.701 5.247 -77.902 1.00 95.19 238 LYS A CA 1
ATOM 1885 C C . LYS A 1 238 ? 51.512 5.041 -79.403 1.00 95.19 238 LYS A C 1
ATOM 1887 O O . LYS A 1 238 ? 52.509 4.969 -80.110 1.00 95.19 238 LYS A O 1
ATOM 1892 N N . SER A 1 239 ? 50.275 5.028 -79.905 1.00 94.31 239 SER A N 1
ATOM 1893 C CA . SER A 1 239 ? 50.005 4.819 -81.338 1.00 94.31 239 SER A CA 1
ATOM 1894 C C . SER A 1 239 ? 50.590 5.924 -82.222 1.00 94.31 239 SER A C 1
ATOM 1896 O O . SER A 1 239 ? 51.037 5.671 -83.339 1.00 94.31 239 SER A O 1
ATOM 1898 N N . LYS A 1 240 ? 50.662 7.156 -81.710 1.00 94.94 240 LYS A N 1
ATOM 1899 C CA . LYS A 1 240 ? 51.373 8.270 -82.351 1.00 94.94 240 LYS A CA 1
ATOM 1900 C C . LYS A 1 240 ? 52.893 8.068 -82.353 1.00 94.94 240 LYS A C 1
ATOM 1902 O O . LYS A 1 240 ? 53.531 8.376 -83.352 1.00 94.94 240 LYS A O 1
ATOM 1907 N N . ASN A 1 241 ? 53.475 7.534 -81.280 1.00 93.88 241 ASN A N 1
ATOM 1908 C CA . ASN A 1 241 ? 54.899 7.195 -81.204 1.00 93.88 241 ASN A CA 1
ATOM 1909 C C . ASN A 1 241 ? 55.245 6.014 -82.134 1.00 93.88 241 ASN A C 1
ATOM 1911 O O . ASN A 1 241 ? 56.214 6.096 -82.878 1.00 93.88 241 ASN A O 1
ATOM 1915 N N . GLU A 1 242 ? 54.407 4.977 -82.192 1.00 94.38 242 GLU A N 1
ATOM 1916 C CA . GLU A 1 242 ? 54.493 3.876 -83.167 1.00 94.38 242 GLU A CA 1
ATOM 1917 C C . GLU A 1 242 ? 54.437 4.406 -84.613 1.00 94.38 242 GLU A C 1
ATOM 1919 O O . GLU A 1 242 ? 55.298 4.079 -85.431 1.00 94.38 242 GLU A O 1
ATOM 1924 N N . GLY A 1 243 ? 53.495 5.307 -84.917 1.00 93.75 243 GLY A N 1
ATOM 1925 C CA . GLY A 1 243 ? 53.408 5.972 -86.222 1.00 93.75 243 GLY A CA 1
ATOM 1926 C C . GLY A 1 243 ? 54.624 6.847 -86.557 1.00 93.75 243 GLY A C 1
ATOM 1927 O O . GLY A 1 243 ? 55.080 6.850 -87.698 1.00 93.75 243 GLY A O 1
ATOM 1928 N N . LEU A 1 244 ? 55.191 7.553 -85.572 1.00 93.44 244 LEU A N 1
ATOM 1929 C CA . LEU A 1 244 ? 56.426 8.330 -85.736 1.00 93.44 244 LEU A CA 1
ATOM 1930 C C . LEU A 1 244 ? 57.660 7.434 -85.922 1.00 93.44 244 LEU A C 1
ATOM 1932 O O . LEU A 1 244 ? 58.547 7.792 -86.691 1.00 93.44 244 LEU A O 1
ATOM 1936 N N . GLN A 1 245 ? 57.721 6.269 -85.272 1.00 94.62 245 GLN A N 1
ATOM 1937 C CA . GLN A 1 245 ? 58.785 5.279 -85.473 1.00 94.62 245 GLN A CA 1
ATOM 1938 C C . GLN A 1 245 ? 58.728 4.675 -86.880 1.00 94.62 245 GLN A C 1
ATOM 1940 O O . GLN A 1 245 ? 59.766 4.528 -87.521 1.00 94.62 245 GLN A O 1
ATOM 1945 N N . GLU A 1 246 ? 57.532 4.389 -87.396 1.00 94.19 246 GLU A N 1
ATOM 1946 C CA . GLU A 1 246 ? 57.358 3.912 -88.771 1.00 94.19 246 GLU A CA 1
ATOM 1947 C C . GLU A 1 246 ? 57.676 5.011 -89.803 1.00 94.19 246 GLU A C 1
ATOM 1949 O O . GLU A 1 246 ? 58.384 4.754 -90.775 1.00 94.19 246 GLU A O 1
ATOM 1954 N N . GLN A 1 247 ? 57.283 6.269 -89.563 1.00 93.94 247 GLN A N 1
ATOM 1955 C CA . GLN A 1 247 ? 57.726 7.402 -90.392 1.00 93.94 247 GLN A CA 1
ATOM 1956 C C . GLN A 1 247 ? 59.250 7.588 -90.361 1.00 93.94 247 GLN A C 1
ATOM 1958 O O . GLN A 1 247 ? 59.860 7.820 -91.405 1.00 93.94 247 GLN A O 1
ATOM 1963 N N . LEU A 1 248 ? 59.885 7.452 -89.191 1.00 93.94 248 LEU A N 1
ATOM 1964 C CA . LEU A 1 248 ? 61.342 7.507 -89.054 1.00 93.94 248 LEU A CA 1
ATOM 1965 C C . LEU A 1 248 ? 62.009 6.383 -89.857 1.00 93.94 248 LEU A C 1
ATOM 1967 O O . LEU A 1 248 ? 62.980 6.636 -90.564 1.00 93.94 248 LEU A O 1
ATOM 1971 N N . ARG A 1 249 ? 61.459 5.165 -89.802 1.00 94.81 249 ARG A N 1
ATOM 1972 C CA . ARG A 1 249 ? 61.933 4.001 -90.562 1.00 94.81 249 ARG A CA 1
ATOM 1973 C C . ARG A 1 249 ? 61.820 4.211 -92.072 1.00 94.81 249 ARG A C 1
ATOM 1975 O O . ARG A 1 249 ? 62.768 3.917 -92.795 1.00 94.81 249 ARG A O 1
ATOM 1982 N N . GLN A 1 250 ? 60.700 4.755 -92.547 1.00 94.19 250 GLN A N 1
ATOM 1983 C CA . GLN A 1 250 ? 60.495 5.077 -93.964 1.00 94.19 250 GLN A CA 1
ATOM 1984 C C . GLN A 1 250 ? 61.441 6.187 -94.441 1.00 94.19 250 GLN A C 1
ATOM 1986 O O . GLN A 1 250 ? 61.990 6.099 -95.537 1.00 94.19 250 GLN A O 1
ATOM 1991 N N . LEU A 1 251 ? 61.697 7.204 -93.609 1.00 91.88 251 LEU A N 1
ATOM 1992 C CA . LEU A 1 251 ? 62.692 8.239 -93.902 1.00 91.88 251 LEU A CA 1
ATOM 1993 C C . LEU A 1 251 ? 64.123 7.684 -93.908 1.00 91.88 251 LEU A C 1
ATOM 1995 O O . LEU A 1 251 ? 64.890 8.046 -94.792 1.00 91.88 251 LEU A O 1
ATOM 1999 N N . GLN A 1 252 ? 64.471 6.775 -92.992 1.00 93.44 252 GLN A N 1
ATOM 2000 C CA . GLN A 1 252 ? 65.770 6.087 -92.974 1.00 93.44 252 GLN A CA 1
ATOM 2001 C C . GLN A 1 252 ? 65.971 5.203 -94.209 1.00 93.44 252 GLN A C 1
ATOM 2003 O O . GLN A 1 252 ? 67.036 5.251 -94.821 1.00 93.44 252 GLN A O 1
ATOM 2008 N N . GLN A 1 253 ? 64.949 4.439 -94.615 1.00 93.31 253 GLN A N 1
ATOM 2009 C CA . GLN A 1 253 ? 64.991 3.665 -95.857 1.00 93.31 253 GLN A CA 1
ATOM 2010 C C . GLN A 1 253 ? 65.182 4.593 -97.063 1.00 93.31 253 GLN A C 1
ATOM 2012 O O . GLN A 1 253 ? 66.070 4.354 -97.874 1.00 93.31 253 GLN A O 1
ATOM 2017 N N . LYS A 1 254 ? 64.418 5.688 -97.148 1.00 92.50 254 LYS A N 1
ATOM 2018 C CA . LYS A 1 254 ? 64.554 6.655 -98.241 1.00 92.50 254 LYS A CA 1
ATOM 2019 C C . LYS A 1 254 ? 65.915 7.357 -98.247 1.00 92.50 254 LYS A C 1
ATOM 2021 O O . LYS A 1 254 ? 66.459 7.610 -99.315 1.00 92.50 254 LYS A O 1
ATOM 2026 N N . GLU A 1 255 ? 66.493 7.656 -97.085 1.00 91.50 255 GLU A N 1
ATOM 2027 C CA . GLU A 1 255 ? 67.857 8.187 -96.994 1.00 91.50 255 GLU A CA 1
ATOM 2028 C C . GLU A 1 255 ? 68.881 7.157 -97.501 1.00 91.50 255 GLU A C 1
ATOM 2030 O O . GLU A 1 255 ? 69.821 7.520 -98.204 1.00 91.50 255 GLU A O 1
ATOM 2035 N N . GLN A 1 256 ? 68.689 5.870 -97.199 1.00 91.81 256 GLN A N 1
ATOM 2036 C CA . GLN A 1 256 ? 69.531 4.785 -97.707 1.00 91.81 256 GLN A CA 1
ATOM 2037 C C . GLN A 1 256 ? 69.384 4.595 -99.228 1.00 91.81 256 GLN A C 1
ATOM 2039 O O . GLN A 1 256 ? 70.393 4.436 -99.913 1.00 91.81 256 GLN A O 1
ATOM 2044 N N . GLU A 1 257 ? 68.164 4.668 -99.762 1.00 91.44 257 GLU A N 1
ATOM 2045 C CA . GLU A 1 257 ? 67.884 4.655 -101.205 1.00 91.44 257 GLU A CA 1
ATOM 2046 C C . GLU A 1 257 ? 68.566 5.844 -101.899 1.00 91.44 257 GLU A C 1
ATOM 2048 O O . GLU A 1 257 ? 69.353 5.643 -102.819 1.00 91.44 257 GLU A O 1
ATOM 2053 N N . GLN A 1 258 ? 68.380 7.068 -101.392 1.00 90.81 258 GLN A N 1
ATOM 2054 C CA . GLN A 1 258 ? 69.016 8.274 -101.939 1.00 90.81 258 GLN A CA 1
ATOM 2055 C C . GLN A 1 258 ? 70.546 8.269 -101.809 1.00 90.81 258 GLN A C 1
ATOM 2057 O O . GLN A 1 258 ? 71.232 8.856 -102.644 1.00 90.81 258 GLN A O 1
ATOM 2062 N N . ARG A 1 259 ? 71.109 7.602 -100.792 1.00 92.62 259 ARG A N 1
ATOM 2063 C CA . ARG A 1 259 ? 72.557 7.353 -100.695 1.00 92.62 259 ARG A CA 1
ATOM 2064 C C . ARG A 1 259 ? 73.030 6.374 -101.772 1.00 92.62 259 ARG A C 1
ATOM 2066 O O . ARG A 1 259 ? 74.054 6.648 -102.385 1.00 92.62 259 ARG A O 1
ATOM 2073 N N . SER A 1 260 ? 72.275 5.308 -102.055 1.00 90.25 260 SER A N 1
ATOM 2074 C CA . SER A 1 260 ? 72.572 4.386 -103.165 1.00 90.25 260 SER A CA 1
ATOM 2075 C C . SER A 1 260 ? 72.505 5.102 -104.517 1.00 90.25 260 SER A C 1
ATOM 2077 O O . SER A 1 260 ? 73.456 5.027 -105.287 1.00 90.25 260 SER A O 1
ATOM 2079 N N . GLU A 1 261 ? 71.448 5.883 -104.772 1.00 89.75 261 GLU A N 1
ATOM 2080 C CA . GLU A 1 261 ? 71.318 6.716 -105.979 1.00 89.75 261 GLU A CA 1
ATOM 2081 C C . GLU A 1 261 ? 72.482 7.715 -106.119 1.00 89.75 261 GLU A C 1
ATOM 2083 O O . GLU A 1 261 ? 72.980 7.944 -107.222 1.00 89.75 261 GLU A O 1
ATOM 2088 N N . LEU A 1 262 ? 72.940 8.311 -105.011 1.00 90.19 262 LEU A N 1
ATOM 2089 C CA . LEU A 1 262 ? 74.059 9.255 -104.999 1.00 90.19 262 LEU A CA 1
ATOM 2090 C C . LEU A 1 262 ? 75.410 8.570 -105.250 1.00 90.19 262 LEU A C 1
ATOM 2092 O O . LEU A 1 262 ? 76.240 9.129 -105.970 1.00 90.19 262 LEU A O 1
ATOM 2096 N N . ASP A 1 263 ? 75.636 7.380 -104.692 1.00 90.19 263 ASP A N 1
ATOM 2097 C CA . ASP A 1 263 ? 76.837 6.578 -104.942 1.00 90.19 263 ASP A CA 1
ATOM 2098 C C . ASP A 1 263 ? 76.852 6.059 -106.392 1.00 90.19 263 ASP A C 1
ATOM 2100 O O . ASP A 1 263 ? 77.858 6.210 -107.090 1.00 90.19 263 ASP A O 1
ATOM 2104 N N . GLU A 1 264 ? 75.724 5.560 -106.907 1.00 89.00 264 GLU A N 1
ATOM 2105 C CA . GLU A 1 264 ? 75.543 5.187 -108.317 1.00 89.00 264 GLU A CA 1
ATOM 2106 C C . GLU A 1 264 ? 75.819 6.379 -109.246 1.00 89.00 264 GLU A C 1
ATOM 2108 O O . GLU A 1 264 ? 76.696 6.300 -110.108 1.00 89.00 264 GLU A O 1
ATOM 2113 N N . ALA A 1 265 ? 75.180 7.531 -109.018 1.00 84.50 265 ALA A N 1
ATOM 2114 C CA . ALA A 1 265 ? 75.433 8.750 -109.788 1.00 84.50 265 ALA A CA 1
ATOM 2115 C C . ALA A 1 265 ? 76.889 9.240 -109.671 1.00 84.50 265 ALA A C 1
ATOM 2117 O O . ALA A 1 265 ? 77.435 9.796 -110.627 1.00 84.50 265 ALA A O 1
ATOM 2118 N N . THR A 1 266 ? 77.550 9.018 -108.532 1.00 88.88 266 THR A N 1
ATOM 2119 C CA . THR A 1 266 ? 78.969 9.352 -108.333 1.00 88.88 266 THR A CA 1
ATOM 2120 C C . THR A 1 266 ? 79.884 8.402 -109.109 1.00 88.88 266 THR A C 1
ATOM 2122 O O . THR A 1 266 ? 80.838 8.866 -109.740 1.00 88.88 266 THR A O 1
ATOM 2125 N N . THR A 1 267 ? 79.584 7.100 -109.143 1.00 88.69 267 THR A N 1
ATOM 2126 C CA . THR A 1 267 ? 80.330 6.129 -109.963 1.00 88.69 267 THR A CA 1
ATOM 2127 C C . THR A 1 267 ? 80.117 6.343 -111.459 1.00 88.69 267 THR A C 1
ATOM 2129 O O . THR A 1 267 ? 81.097 6.339 -112.202 1.00 88.69 267 THR A O 1
ATOM 2132 N N . GLU A 1 268 ? 78.898 6.640 -111.915 1.00 87.56 268 GLU A N 1
ATOM 2133 C CA . GLU A 1 268 ? 78.633 6.955 -113.324 1.00 87.56 268 GLU A CA 1
ATOM 2134 C C . GLU A 1 268 ? 79.279 8.287 -113.732 1.00 87.56 268 GLU A C 1
ATOM 2136 O O . GLU A 1 268 ? 79.903 8.381 -114.787 1.00 87.56 268 GLU A O 1
ATOM 2141 N N . LYS A 1 269 ? 79.264 9.302 -112.857 1.00 88.12 269 LYS A N 1
ATOM 2142 C CA . LYS A 1 269 ? 80.038 10.538 -113.051 1.00 88.12 269 LYS A CA 1
ATOM 2143 C C . LYS A 1 269 ? 81.542 10.260 -113.160 1.00 88.12 269 LYS A C 1
ATOM 2145 O O . LYS A 1 269 ? 82.208 10.882 -113.986 1.00 88.12 269 LYS A O 1
ATOM 2150 N N . ALA A 1 270 ? 82.088 9.334 -112.368 1.00 85.38 270 ALA A N 1
ATOM 2151 C CA . ALA A 1 270 ? 83.487 8.919 -112.472 1.00 85.38 270 ALA A CA 1
ATOM 2152 C C . ALA A 1 270 ? 83.768 8.137 -113.772 1.00 85.38 270 ALA A C 1
ATOM 2154 O O . ALA A 1 270 ? 84.795 8.370 -114.416 1.00 85.38 270 ALA A O 1
ATOM 2155 N N . ARG A 1 271 ? 82.837 7.276 -114.211 1.00 88.12 271 ARG A N 1
ATOM 2156 C CA . ARG A 1 271 ? 82.899 6.562 -115.497 1.00 88.12 271 ARG A CA 1
ATOM 2157 C C . ARG A 1 271 ? 82.921 7.548 -116.664 1.00 88.12 271 ARG A C 1
ATOM 2159 O O . ARG A 1 271 ? 83.841 7.501 -117.475 1.00 88.12 271 ARG A O 1
ATOM 2166 N N . LEU A 1 272 ? 81.987 8.499 -116.690 1.00 84.19 272 LEU A N 1
ATOM 2167 C CA . LEU A 1 272 ? 81.904 9.564 -117.692 1.00 84.19 272 LEU A CA 1
ATOM 2168 C C . LEU A 1 272 ? 83.103 10.523 -117.636 1.00 84.19 272 LEU A C 1
ATOM 2170 O O . LEU A 1 272 ? 83.522 11.024 -118.676 1.00 84.19 272 LEU A O 1
ATOM 2174 N N . ALA A 1 273 ? 83.698 10.772 -116.467 1.00 83.69 273 ALA A N 1
ATOM 2175 C CA . ALA A 1 273 ? 84.938 11.544 -116.363 1.00 83.69 273 ALA A CA 1
ATOM 2176 C C . ALA A 1 273 ? 86.135 10.796 -116.981 1.00 83.69 273 ALA A C 1
ATOM 2178 O O . ALA A 1 273 ? 86.921 11.399 -117.709 1.00 83.69 273 ALA A O 1
ATOM 2179 N N . SER A 1 274 ? 86.241 9.481 -116.757 1.00 83.94 274 SER A N 1
ATOM 2180 C CA . SER A 1 274 ? 87.247 8.619 -117.397 1.00 83.94 274 SER A CA 1
ATOM 2181 C C . SER A 1 274 ? 87.029 8.501 -118.913 1.00 83.94 274 SER A C 1
ATOM 2183 O O . SER A 1 274 ? 87.972 8.585 -119.699 1.00 83.94 274 SER A O 1
ATOM 2185 N N . GLU A 1 275 ? 85.776 8.388 -119.353 1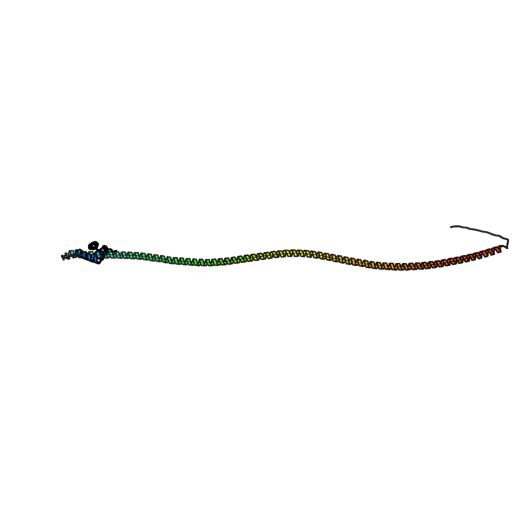.00 84.56 275 GLU A N 1
ATOM 2186 C CA . GLU A 1 275 ? 85.397 8.342 -120.767 1.00 84.56 275 GLU A CA 1
ATOM 2187 C C . GLU A 1 275 ? 85.698 9.674 -121.478 1.00 84.56 275 GLU A C 1
ATOM 2189 O O . GLU A 1 275 ? 86.318 9.672 -122.541 1.00 84.56 275 GLU A O 1
ATOM 2194 N N . ASN A 1 276 ? 85.402 10.816 -120.846 1.00 81.50 276 ASN A N 1
ATOM 2195 C CA . ASN A 1 276 ? 85.825 12.135 -121.329 1.00 81.50 276 ASN A CA 1
ATOM 2196 C C . ASN A 1 276 ? 87.353 12.302 -121.340 1.00 81.50 276 ASN A C 1
ATOM 2198 O O . ASN A 1 276 ? 87.880 12.883 -122.284 1.00 81.50 276 ASN A O 1
ATOM 2202 N N . ALA A 1 277 ? 88.084 11.783 -120.348 1.00 82.31 277 ALA A N 1
ATOM 2203 C CA . ALA A 1 277 ? 89.549 11.822 -120.343 1.00 82.31 277 ALA A CA 1
ATOM 2204 C C . ALA A 1 277 ? 90.147 10.985 -121.491 1.00 82.31 277 ALA A C 1
ATOM 2206 O O . ALA A 1 277 ? 91.075 11.434 -122.167 1.00 82.31 277 ALA A O 1
ATOM 2207 N N . ASN A 1 278 ? 89.570 9.814 -121.778 1.00 83.44 278 ASN A N 1
ATOM 2208 C CA . ASN A 1 278 ? 89.935 8.997 -122.936 1.00 83.44 278 ASN A CA 1
ATOM 2209 C C . ASN A 1 278 ? 89.615 9.703 -124.263 1.00 83.44 278 ASN A C 1
ATOM 2211 O O . ASN A 1 278 ? 90.452 9.705 -125.165 1.00 83.44 278 ASN A O 1
ATOM 2215 N N . LEU A 1 279 ? 88.444 10.337 -124.389 1.00 81.44 279 LEU A N 1
ATOM 2216 C CA . LEU A 1 279 ? 88.073 11.119 -125.575 1.00 81.44 279 LEU A CA 1
ATOM 2217 C C . LEU A 1 279 ? 88.971 12.351 -125.759 1.00 81.44 279 LEU A C 1
ATOM 2219 O O . LEU A 1 279 ? 89.383 12.635 -126.881 1.00 81.44 279 LEU A O 1
ATOM 2223 N N . ALA A 1 280 ? 89.345 13.037 -124.677 1.00 79.12 280 ALA A N 1
ATOM 2224 C CA . ALA A 1 280 ? 90.309 14.135 -124.707 1.00 79.12 280 ALA A CA 1
ATOM 2225 C C . ALA A 1 280 ? 91.697 13.653 -125.159 1.00 79.12 280 ALA A C 1
ATOM 2227 O O . ALA A 1 280 ? 92.295 14.273 -126.034 1.00 79.12 280 ALA A O 1
ATOM 2228 N N . GLY A 1 281 ? 92.175 12.510 -124.654 1.00 79.44 281 GLY A N 1
ATOM 2229 C CA . GLY A 1 281 ? 93.419 11.884 -125.115 1.00 79.44 281 GLY A CA 1
ATOM 2230 C C . GLY A 1 281 ? 93.373 11.467 -126.591 1.00 79.44 281 GLY A C 1
ATOM 2231 O O . GLY A 1 281 ? 94.332 11.691 -127.328 1.00 79.44 281 GLY A O 1
ATOM 2232 N N . GLN A 1 282 ? 92.239 10.935 -127.064 1.00 81.12 282 GLN A N 1
ATOM 2233 C CA . GLN A 1 282 ? 92.025 10.651 -128.487 1.00 81.12 282 GLN A CA 1
ATOM 2234 C C . GLN A 1 282 ? 92.011 11.931 -129.335 1.00 81.12 282 GLN A C 1
ATOM 2236 O O . GLN A 1 282 ? 92.596 11.941 -130.415 1.00 81.12 282 GLN A O 1
ATOM 2241 N N . LEU A 1 283 ? 91.386 13.014 -128.863 1.00 76.88 283 LEU A N 1
ATOM 2242 C CA . LEU A 1 283 ? 91.387 14.318 -129.534 1.00 76.88 283 LEU A CA 1
ATOM 2243 C C . LEU A 1 283 ? 92.783 14.944 -129.566 1.00 76.88 283 LEU A C 1
ATOM 2245 O O . LEU A 1 283 ? 93.163 15.510 -130.590 1.00 76.88 283 LEU A O 1
ATOM 2249 N N . GLU A 1 284 ? 93.574 14.808 -128.503 1.00 77.69 284 GLU A N 1
ATOM 2250 C CA . GLU A 1 284 ? 94.957 15.285 -128.469 1.00 77.69 284 GLU A CA 1
ATOM 2251 C C . GLU A 1 284 ? 95.835 14.488 -129.449 1.00 77.69 284 GLU A C 1
ATOM 2253 O O . GLU A 1 284 ? 96.574 15.069 -130.241 1.00 77.69 284 GLU A O 1
ATOM 2258 N N . GLU A 1 285 ? 95.692 13.162 -129.485 1.00 77.50 285 GLU A N 1
ATOM 2259 C CA . GLU A 1 285 ? 96.396 12.292 -130.430 1.00 77.50 285 GLU A CA 1
ATOM 2260 C C . GLU A 1 285 ? 95.964 12.548 -131.888 1.00 77.50 285 GLU A C 1
ATOM 2262 O O . GLU A 1 285 ? 96.803 12.642 -132.786 1.00 77.50 285 GLU A O 1
ATOM 2267 N N . ARG A 1 286 ? 94.669 12.786 -132.140 1.00 79.00 286 ARG A N 1
ATOM 2268 C CA . ARG A 1 286 ? 94.169 13.253 -133.445 1.00 79.00 286 ARG A CA 1
ATOM 2269 C C . ARG A 1 286 ? 94.700 14.636 -133.812 1.00 79.00 286 ARG A C 1
ATOM 2271 O O . ARG A 1 286 ? 95.014 14.853 -134.979 1.00 79.00 286 ARG A O 1
ATOM 2278 N N . SER A 1 287 ? 94.861 15.535 -132.845 1.00 77.12 287 SER A N 1
ATOM 2279 C CA . SER A 1 287 ? 95.459 16.857 -133.062 1.00 77.12 287 SER A CA 1
ATOM 2280 C C . SER A 1 287 ? 96.944 16.733 -133.413 1.00 77.12 287 SER A C 1
ATOM 2282 O O . SER A 1 287 ? 97.385 17.316 -134.396 1.00 77.12 287 SER A O 1
ATOM 2284 N N . ARG A 1 288 ? 97.707 15.878 -132.718 1.00 79.06 288 ARG A N 1
ATOM 2285 C CA . ARG A 1 288 ? 99.109 15.566 -133.061 1.00 79.06 288 ARG A CA 1
ATOM 2286 C C . ARG A 1 288 ? 99.234 14.952 -134.460 1.00 79.06 288 ARG A C 1
ATOM 2288 O O . ARG A 1 288 ? 100.140 15.323 -135.207 1.00 79.06 288 ARG A O 1
ATOM 2295 N N . GLN A 1 289 ? 98.316 14.062 -134.844 1.00 80.31 289 GLN A N 1
ATOM 2296 C CA . GLN A 1 289 ? 98.230 13.519 -136.206 1.00 80.31 289 GLN A CA 1
ATOM 2297 C C . GLN A 1 289 ? 97.904 14.612 -137.234 1.00 80.31 289 GLN A C 1
ATOM 2299 O O . GLN A 1 289 ? 98.529 14.648 -138.293 1.00 80.31 289 GLN A O 1
ATOM 2304 N N . MET A 1 290 ? 96.989 15.532 -136.914 1.00 75.00 290 MET A N 1
ATOM 2305 C CA . MET A 1 290 ? 96.660 16.685 -137.756 1.00 75.00 290 MET A CA 1
ATOM 2306 C C . MET A 1 290 ? 97.882 17.590 -137.942 1.00 75.00 290 MET A C 1
ATOM 2308 O O . MET A 1 290 ? 98.280 17.815 -139.078 1.00 75.00 290 MET A O 1
ATOM 2312 N N . THR A 1 291 ? 98.583 17.973 -136.872 1.00 75.56 291 THR A N 1
ATOM 2313 C CA . THR A 1 291 ? 99.811 18.782 -136.956 1.00 75.56 291 THR A CA 1
ATOM 2314 C C . THR A 1 291 ? 100.960 18.056 -137.664 1.00 75.56 291 THR A C 1
ATOM 2316 O O . THR A 1 291 ? 101.750 18.686 -138.369 1.00 75.56 291 THR A O 1
ATOM 2319 N N . GLN A 1 292 ? 101.064 16.724 -137.568 1.00 76.44 292 GLN A N 1
ATOM 2320 C CA . GLN A 1 292 ? 101.988 15.962 -138.419 1.00 76.44 292 GLN A CA 1
ATOM 2321 C C . GLN A 1 292 ? 101.591 16.007 -139.899 1.00 76.44 292 GLN A C 1
ATOM 2323 O O . GLN A 1 292 ? 102.472 16.126 -140.754 1.00 76.44 292 GLN A O 1
ATOM 2328 N N . LEU A 1 293 ? 100.299 15.912 -140.220 1.00 71.81 293 LEU A N 1
ATOM 2329 C CA . LEU A 1 293 ? 99.802 16.032 -141.591 1.00 71.81 293 LEU A CA 1
ATOM 2330 C C . LEU A 1 293 ? 100.028 17.446 -142.132 1.00 71.81 293 LEU A C 1
ATOM 2332 O O . LEU A 1 293 ? 100.610 17.564 -143.203 1.00 71.81 293 LEU A O 1
ATOM 2336 N N . GLU A 1 294 ? 99.703 18.495 -141.374 1.00 70.69 294 GLU A N 1
ATOM 2337 C CA . GLU A 1 294 ? 99.999 19.899 -141.690 1.00 70.69 294 GLU A CA 1
ATOM 2338 C C . GLU A 1 294 ? 101.492 20.114 -141.951 1.00 70.69 294 GLU A C 1
ATOM 2340 O O . GLU A 1 294 ? 101.862 20.696 -142.965 1.00 70.69 294 GLU A O 1
ATOM 2345 N N . LYS A 1 295 ? 102.377 19.565 -141.110 1.00 75.81 295 LYS A N 1
ATOM 2346 C CA . LYS A 1 295 ? 103.836 19.687 -141.276 1.00 75.81 295 LYS A CA 1
ATOM 2347 C C . LYS A 1 295 ? 104.377 18.900 -142.480 1.00 75.81 295 LYS A C 1
ATOM 2349 O O . LYS A 1 295 ? 105.403 19.272 -143.052 1.00 75.81 295 LYS A O 1
ATOM 2354 N N . ARG A 1 296 ? 103.687 17.835 -142.910 1.00 74.00 296 ARG A N 1
ATOM 2355 C CA . ARG A 1 296 ? 103.949 17.136 -144.188 1.00 74.00 296 ARG A CA 1
ATOM 2356 C C . ARG A 1 296 ? 103.397 17.925 -145.381 1.00 74.00 296 ARG A C 1
ATOM 2358 O O . ARG A 1 296 ? 104.059 17.971 -146.414 1.00 74.00 296 ARG A O 1
ATOM 2365 N N . LEU A 1 297 ? 102.247 18.579 -145.220 1.00 67.12 297 LEU A N 1
ATOM 2366 C CA . LEU A 1 297 ? 101.625 19.470 -146.201 1.00 67.12 297 LEU A CA 1
ATOM 2367 C C . LEU A 1 297 ? 102.508 20.699 -146.447 1.00 67.12 297 LEU A C 1
ATOM 2369 O O . LEU A 1 297 ? 102.828 20.993 -147.590 1.00 67.12 297 LEU A O 1
ATOM 2373 N N . GLN A 1 298 ? 103.014 21.332 -145.388 1.00 73.19 298 GLN A N 1
ATOM 2374 C CA . GLN A 1 298 ? 103.968 22.436 -145.455 1.00 73.19 298 GLN A CA 1
ATOM 2375 C C . GLN A 1 298 ? 105.242 22.032 -146.213 1.00 73.19 298 GLN A C 1
ATOM 2377 O O . GLN A 1 298 ? 105.626 22.727 -147.150 1.00 73.19 298 GLN A O 1
ATOM 2382 N N . LYS A 1 299 ? 105.834 20.864 -145.915 1.00 72.81 299 LYS A N 1
ATOM 2383 C CA . LYS A 1 299 ? 106.964 20.328 -146.699 1.00 72.81 299 LYS A CA 1
ATOM 2384 C C . LYS A 1 299 ? 106.621 20.051 -148.168 1.00 72.81 299 LYS A C 1
ATOM 2386 O O . LYS A 1 299 ? 107.485 20.193 -149.031 1.00 72.81 299 LYS A O 1
ATOM 2391 N N . ALA A 1 300 ? 105.388 19.651 -148.479 1.00 62.56 300 ALA A N 1
ATOM 2392 C CA . ALA A 1 300 ? 104.941 19.509 -149.863 1.00 62.56 300 ALA A CA 1
ATOM 2393 C C . ALA A 1 300 ? 104.816 20.881 -150.555 1.00 62.56 300 ALA A C 1
ATOM 2395 O O . ALA A 1 300 ? 105.269 21.030 -151.687 1.00 62.56 300 ALA A O 1
ATOM 2396 N N . THR A 1 301 ? 104.291 21.896 -149.863 1.00 63.56 301 THR A N 1
ATOM 2397 C CA . THR A 1 301 ? 104.199 23.280 -150.353 1.00 63.56 301 THR A CA 1
ATOM 2398 C C . THR A 1 301 ? 105.580 23.906 -150.573 1.00 63.56 301 THR A C 1
ATOM 2400 O O . THR A 1 301 ? 105.806 24.518 -151.612 1.00 63.56 301 THR A O 1
ATOM 2403 N N . GLU A 1 302 ? 106.533 23.691 -149.662 1.00 65.81 302 GLU A N 1
ATOM 2404 C CA . GLU A 1 302 ? 107.935 24.122 -149.800 1.00 65.81 302 GLU A CA 1
ATOM 2405 C C . GLU A 1 302 ? 108.598 23.491 -151.041 1.00 65.81 302 GLU A C 1
ATOM 2407 O O . GLU A 1 302 ? 109.229 24.192 -151.834 1.00 65.81 302 GLU A O 1
ATOM 2412 N N . ASN A 1 303 ? 108.376 22.192 -151.285 1.00 62.09 303 ASN A N 1
ATOM 2413 C CA . ASN A 1 303 ? 108.829 21.520 -152.510 1.00 62.09 303 ASN A CA 1
ATOM 2414 C C . ASN A 1 303 ? 108.153 22.075 -153.784 1.00 62.09 303 ASN A C 1
ATOM 2416 O O . ASN A 1 303 ? 108.791 22.162 -154.835 1.00 62.09 303 ASN A O 1
ATOM 2420 N N . ILE A 1 304 ? 106.877 22.470 -153.712 1.00 61.06 304 ILE A N 1
ATOM 2421 C CA . ILE A 1 304 ? 106.140 23.074 -154.836 1.00 61.06 304 ILE A CA 1
ATOM 2422 C C . ILE A 1 304 ? 106.664 24.485 -155.152 1.00 61.06 304 ILE A C 1
ATOM 2424 O O . ILE A 1 304 ? 106.847 24.814 -156.325 1.00 61.06 304 ILE A O 1
ATOM 2428 N N . GLU A 1 305 ? 106.958 25.310 -154.145 1.00 62.50 305 GLU A N 1
ATOM 2429 C CA . GLU A 1 305 ? 107.574 26.630 -154.348 1.00 62.50 305 GLU A CA 1
ATOM 2430 C C . GLU A 1 305 ? 108.999 26.514 -154.916 1.00 62.50 305 GLU A C 1
ATOM 2432 O O . GLU A 1 305 ? 109.340 27.225 -155.865 1.00 62.50 305 GLU A O 1
ATOM 2437 N N . ALA A 1 306 ? 109.800 25.553 -154.441 1.00 61.19 306 ALA A N 1
ATOM 2438 C CA . ALA A 1 306 ? 111.121 25.267 -155.007 1.00 61.19 306 ALA A CA 1
ATOM 2439 C C . ALA A 1 306 ? 111.055 24.893 -156.505 1.00 61.19 306 ALA A C 1
ATOM 2441 O O . ALA A 1 306 ? 111.875 25.355 -157.304 1.00 61.19 306 ALA A O 1
ATOM 2442 N N . LEU A 1 307 ? 110.044 24.118 -156.919 1.00 59.34 307 LEU A N 1
ATOM 2443 C CA . LEU A 1 307 ? 109.816 23.774 -158.329 1.00 59.34 307 LEU A CA 1
ATOM 2444 C C . LEU A 1 307 ? 109.335 24.973 -159.170 1.00 59.34 307 LEU A C 1
ATOM 2446 O O . LEU A 1 307 ? 109.771 25.129 -160.314 1.00 59.34 307 LEU A O 1
ATOM 2450 N N . LYS A 1 308 ? 108.498 25.863 -158.617 1.00 60.78 308 LYS A N 1
ATOM 2451 C CA . LYS A 1 308 ? 108.083 27.109 -159.297 1.00 60.78 308 LYS A CA 1
ATOM 2452 C C . LYS A 1 308 ? 109.247 28.081 -159.500 1.00 60.78 308 LYS A C 1
ATOM 2454 O O . LYS A 1 308 ? 109.313 28.733 -160.545 1.00 60.78 308 LYS A O 1
ATOM 2459 N N . ALA A 1 309 ? 110.172 28.166 -158.541 1.00 59.94 309 ALA A N 1
ATOM 2460 C CA . ALA A 1 309 ? 111.360 29.013 -158.648 1.00 59.94 309 ALA A CA 1
ATOM 2461 C C . ALA A 1 309 ? 112.236 28.627 -159.857 1.00 59.94 309 ALA A C 1
ATOM 2463 O O . ALA A 1 309 ? 112.703 29.504 -160.585 1.00 59.94 309 ALA A O 1
ATOM 2464 N N . ALA A 1 310 ? 112.387 27.327 -160.136 1.00 57.62 310 ALA A N 1
ATOM 2465 C CA . ALA A 1 310 ? 113.161 26.838 -161.278 1.00 57.62 310 ALA A CA 1
ATOM 2466 C C . ALA A 1 310 ? 112.549 27.218 -162.647 1.00 57.62 310 ALA A C 1
ATOM 2468 O O . ALA A 1 310 ? 113.280 27.539 -163.592 1.00 57.62 310 ALA A O 1
ATOM 2469 N N . GLN A 1 311 ? 111.215 27.216 -162.767 1.00 58.53 311 GLN A N 1
ATOM 2470 C CA . GLN A 1 311 ? 110.528 27.413 -164.053 1.00 58.53 311 GLN A CA 1
ATOM 2471 C C . GLN A 1 311 ? 110.442 28.874 -164.529 1.00 58.53 311 GLN A C 1
ATOM 2473 O O . GLN A 1 311 ? 110.285 29.106 -165.725 1.00 58.53 311 GLN A O 1
ATOM 2478 N N . ARG A 1 312 ? 110.611 29.878 -163.655 1.00 54.41 312 ARG A N 1
ATOM 2479 C CA . ARG A 1 312 ? 110.532 31.308 -164.041 1.00 54.41 312 ARG A CA 1
ATOM 2480 C C . ARG A 1 312 ? 111.752 31.850 -164.809 1.00 54.41 312 ARG A C 1
ATOM 2482 O O . ARG A 1 312 ? 111.799 33.036 -165.120 1.00 54.41 312 ARG A O 1
ATOM 2489 N N . SER A 1 313 ? 112.732 31.008 -165.139 1.00 48.59 313 SER A N 1
ATOM 2490 C CA . SER A 1 313 ? 114.013 31.422 -165.734 1.00 48.59 313 SER A CA 1
ATOM 2491 C C . SER A 1 313 ? 114.041 31.522 -167.272 1.00 48.59 313 SER A C 1
ATOM 2493 O O . SER A 1 313 ? 115.023 32.029 -167.818 1.00 48.59 313 SER A O 1
ATOM 2495 N N . LYS A 1 314 ? 113.006 31.066 -168.003 1.00 40.75 314 LYS A N 1
ATOM 2496 C CA . LYS A 1 314 ? 112.971 31.098 -169.484 1.00 40.75 314 LYS A CA 1
ATOM 2497 C C . LYS A 1 314 ? 111.584 31.439 -170.058 1.00 40.75 314 LYS A C 1
ATOM 2499 O O . LYS A 1 314 ? 110.621 30.740 -169.780 1.00 40.75 314 LYS A O 1
ATOM 2504 N N . ALA A 1 315 ? 111.568 32.422 -170.973 1.00 38.06 315 ALA A N 1
ATOM 2505 C CA . ALA A 1 315 ? 110.430 32.941 -171.763 1.00 38.06 315 ALA A CA 1
ATOM 2506 C C . ALA A 1 315 ? 109.361 33.747 -170.968 1.00 38.06 315 ALA A C 1
ATOM 2508 O O . ALA A 1 315 ? 109.022 33.387 -169.852 1.00 38.06 315 ALA A O 1
ATOM 2509 N N . LYS A 1 316 ? 108.782 34.853 -171.480 1.00 37.28 316 LYS A N 1
ATOM 2510 C CA . LYS A 1 316 ? 109.008 35.608 -172.742 1.00 37.28 316 LYS A CA 1
ATOM 2511 C C . LYS A 1 316 ? 108.582 37.093 -172.586 1.00 37.28 316 LYS A C 1
ATOM 2513 O O . LYS A 1 316 ? 107.987 37.461 -171.583 1.00 37.28 316 LYS A O 1
ATOM 2518 N N . LYS A 1 317 ? 108.880 37.949 -173.578 1.00 46.03 317 LYS A N 1
ATOM 2519 C CA . LYS A 1 317 ? 108.465 39.375 -173.632 1.00 46.03 317 LYS A CA 1
ATOM 2520 C C . LYS A 1 317 ? 106.994 39.554 -174.082 1.00 46.03 317 LYS A C 1
ATOM 2522 O O . LYS A 1 317 ? 106.642 38.931 -175.078 1.00 46.03 317 LYS A O 1
ATOM 2527 N N . LYS A 1 318 ? 106.292 40.543 -173.485 1.00 42.31 318 LYS A N 1
ATOM 2528 C CA . LYS A 1 318 ? 105.046 41.245 -173.931 1.00 42.31 318 LYS A CA 1
ATOM 2529 C C . LYS A 1 318 ? 103.727 40.422 -174.004 1.00 42.31 318 LYS A C 1
ATOM 2531 O O . LYS A 1 318 ? 103.786 39.252 -174.354 1.00 42.31 318 LYS A O 1
ATOM 2536 N N . SER A 1 319 ? 102.525 40.975 -173.738 1.00 44.12 319 SER A N 1
ATOM 2537 C CA . SER A 1 319 ? 102.131 42.313 -173.199 1.00 44.12 319 SER A CA 1
ATOM 2538 C C . SER A 1 319 ? 100.636 42.423 -172.778 1.00 44.12 319 SER A C 1
ATOM 2540 O O . SER A 1 319 ? 99.784 41.957 -173.523 1.00 44.12 319 SER A O 1
ATOM 2542 N N . ASP A 1 320 ? 100.394 43.129 -171.659 1.00 45.44 320 ASP A N 1
ATOM 2543 C CA . ASP A 1 320 ? 99.357 44.149 -171.315 1.00 45.44 320 ASP A CA 1
ATOM 2544 C C . ASP A 1 320 ? 97.810 43.911 -171.288 1.00 45.44 320 ASP A C 1
ATOM 2546 O O . ASP A 1 320 ? 97.215 43.436 -172.248 1.00 45.44 320 ASP A O 1
ATOM 2550 N N . GLY A 1 321 ? 97.172 44.445 -170.215 1.00 42.34 321 GLY A N 1
ATOM 2551 C CA . GLY A 1 321 ? 95.804 45.039 -170.152 1.00 42.34 321 GLY A CA 1
ATOM 2552 C C . GLY A 1 321 ? 94.635 44.209 -169.554 1.00 42.34 321 GLY A C 1
ATOM 2553 O O . GLY A 1 321 ? 94.541 43.022 -169.834 1.00 42.34 321 GLY A O 1
ATOM 2554 N N . GLU A 1 322 ? 93.660 44.746 -168.784 1.00 42.97 322 GLU A N 1
ATOM 2555 C CA . GLU A 1 322 ? 93.560 45.970 -167.938 1.00 42.97 322 GLU A CA 1
ATOM 2556 C C . GLU A 1 322 ? 92.275 45.943 -167.030 1.00 42.97 322 GLU A C 1
ATOM 2558 O O . GLU A 1 322 ? 91.239 45.514 -167.522 1.00 42.97 322 GLU A O 1
ATOM 2563 N N . LYS A 1 323 ? 92.334 46.483 -165.782 1.00 46.81 323 LYS A N 1
ATOM 2564 C CA . LYS A 1 323 ? 91.244 47.111 -164.941 1.00 46.81 323 LYS A CA 1
ATOM 2565 C C . LYS A 1 323 ? 89.966 46.315 -164.519 1.00 46.81 323 LYS A C 1
ATOM 2567 O O . LYS A 1 323 ? 89.656 45.310 -165.138 1.00 46.81 323 LYS A O 1
ATOM 2572 N N . GLU A 1 324 ? 89.111 46.658 -163.520 1.00 44.12 324 GLU A N 1
ATOM 2573 C CA . GLU A 1 324 ? 89.014 47.485 -162.257 1.00 44.12 324 GLU A CA 1
ATOM 2574 C C . GLU A 1 324 ? 87.618 47.153 -161.594 1.00 44.12 324 GLU A C 1
ATOM 2576 O O . GLU A 1 324 ? 86.798 46.554 -162.283 1.00 44.12 324 GLU A O 1
ATOM 2581 N N . ALA A 1 325 ? 87.166 47.483 -160.358 1.00 43.44 325 ALA A N 1
ATOM 2582 C CA . ALA A 1 325 ? 87.729 47.856 -159.035 1.00 43.44 325 ALA A CA 1
ATOM 2583 C C . ALA A 1 325 ? 86.615 47.888 -157.921 1.00 43.44 325 ALA A C 1
ATOM 2585 O O . ALA A 1 325 ? 85.442 48.049 -158.242 1.00 43.44 325 ALA A O 1
ATOM 2586 N N . GLY A 1 326 ? 86.981 47.843 -156.618 1.00 40.44 326 GLY A N 1
ATOM 2587 C CA . GLY A 1 326 ? 86.122 48.154 -155.432 1.00 40.44 326 GLY A CA 1
ATOM 2588 C C . GLY A 1 326 ? 85.408 46.968 -154.727 1.00 40.44 326 GLY A C 1
ATOM 2589 O O . GLY A 1 326 ? 85.088 45.986 -155.383 1.00 40.44 326 GLY A O 1
ATOM 2590 N N . GLY A 1 327 ? 85.119 46.968 -153.405 1.00 42.25 327 GLY A N 1
ATOM 2591 C CA . GLY A 1 327 ? 85.500 47.882 -152.300 1.00 42.25 327 GLY A CA 1
ATOM 2592 C C . GLY A 1 327 ? 84.765 47.615 -150.946 1.00 42.25 327 GLY A C 1
ATOM 2593 O O . GLY A 1 327 ? 83.733 46.955 -150.943 1.00 42.25 327 GLY A O 1
ATOM 2594 N N . ASN A 1 328 ? 85.255 48.205 -149.831 1.00 42.25 328 ASN A N 1
ATOM 2595 C CA . ASN A 1 328 ? 84.673 48.274 -148.451 1.00 42.25 328 ASN A CA 1
ATOM 2596 C C . ASN A 1 328 ? 84.584 46.983 -147.571 1.00 42.25 328 ASN A C 1
ATOM 2598 O O . ASN A 1 328 ? 84.568 45.881 -148.099 1.00 42.25 328 ASN A O 1
ATOM 2602 N N . THR A 1 329 ? 84.375 47.052 -146.236 1.00 51.31 329 THR A N 1
ATOM 2603 C CA . THR A 1 329 ? 85.281 47.452 -145.104 1.00 51.31 329 THR A CA 1
ATOM 2604 C C . THR A 1 329 ? 84.699 47.023 -143.727 1.00 51.31 329 THR A C 1
ATOM 2606 O O . THR A 1 329 ? 83.493 46.823 -143.622 1.00 51.31 329 THR A O 1
ATOM 2609 N N . THR A 1 330 ? 85.526 47.045 -142.656 1.00 45.03 330 THR A N 1
ATOM 2610 C CA . THR A 1 330 ? 85.191 47.411 -141.238 1.00 45.03 330 THR A CA 1
ATOM 2611 C C . THR A 1 330 ? 85.455 46.361 -140.125 1.00 45.03 330 THR A C 1
ATOM 2613 O O . THR A 1 330 ? 85.473 45.161 -140.354 1.00 45.03 330 THR A O 1
ATOM 2616 N N . LYS A 1 331 ? 85.742 46.924 -138.935 1.00 50.22 331 LYS A N 1
ATOM 2617 C CA . LYS A 1 331 ? 86.107 46.435 -137.580 1.00 50.22 331 LYS A CA 1
ATOM 2618 C C . LYS A 1 331 ? 85.062 45.471 -136.925 1.00 50.22 331 LYS A C 1
ATOM 2620 O O . LYS A 1 331 ? 84.054 45.198 -137.561 1.00 50.22 331 LYS A O 1
ATOM 2625 N N . GLN A 1 332 ? 85.177 44.973 -135.677 1.00 45.84 332 GLN A N 1
ATOM 2626 C CA . GLN A 1 332 ? 85.936 45.436 -134.490 1.00 45.84 332 GLN A CA 1
ATOM 2627 C C . GLN A 1 332 ? 86.154 44.342 -133.420 1.00 45.84 332 GLN A C 1
ATOM 2629 O O . GLN A 1 332 ? 85.371 43.402 -133.383 1.00 45.84 332 GLN A O 1
ATOM 2634 N N . GLU A 1 333 ? 87.159 44.576 -132.556 1.00 47.88 333 GLU A N 1
ATOM 2635 C CA . GLU A 1 333 ? 87.500 43.886 -131.283 1.00 47.88 333 GLU A CA 1
ATOM 2636 C C . GLU A 1 333 ? 87.805 42.376 -131.341 1.00 47.88 333 GLU A C 1
ATOM 2638 O O . GLU A 1 333 ? 86.880 41.542 -131.273 1.00 47.88 333 GLU A O 1
#

pLDDT: mean 83.61, std 17.76, range [34.72, 98.38]

Secondary structure (DSSP, 8-state):
------PPPHHHHHHHHHHHHHTT----HHHHHHHH--S-HHHHHHHHHHHHHHS-SSS------------HHHHHHHHHHHHHHHHHHHHHHHHHHHHHHHHHHHHHHHHHHHHHHHHHHHHHHHHHHHHHHHHHHHHHHHHHHHHHHHHHHHHHHHHHHHHHHHHHHHHHHHHHHHHHHHHHHHHHHHHHHHHHHHHHHHHHHHHHHHHHHHHHHHHHHHHHHHHHHHHHHHHHHHHHHHHHHHHHHHHHHHHHHHHHHHHHHHHHHHHHHHHHHHHHHHHHHHHHHHHHHHHHHHHHHHHHHHHHHHHTTS-------------------

Sequence (333 aa):
MKMARKLVSQEDVYEAADEMVRAGKTPTTIGVHRMIGRGSYTTIGNYLKQWEVENAGDDQVEVPVEDEVVPDSIGKDADLFIRKLWVMARKHEHDQLQGERDELKRQQAELQEEVQEVVDASNDMQERIDDLEEALRNSSARYEKEQEARIEAERQASLSEASLSRAQNDLVSLEGKLSAATSKYEAKLEEVATLNGDVSRLNTDVSRLNRDLEQEKEQTERLSQKQANTEASLNAEKSKNEGLQEQLRQLQQKEQEQRSELDEATTEKARLASENANLAGQLEERSRQMTQLEKRLQKATENIEALKAAQRSKAKKKSDGEKEAGGNTTKQE

Radius of gyration: 118.1 Å; chains: 1; bounding box: 199×74×306 Å

Foldseek 3Di:
DDDDQPAQDLVLLLVQQVVCVVVVHHDDLVSSCVVSVGHDSVSSVVSVVVSCVVPVPDPPPVPDPDPPPPPPVNVVVVVVVVVVVVVVVVVVVVVVVVVVVVVVVVVVVVVVVVVVVVVVVVVVVVVVVVVVVVVVVVVVVVVVVVVVVVVVVVVVVVVVVVVVVVVVVVVVVVVVVVVVVVVVVVVVVVVVVVVVVVVVVVVVVVVVVVVVVVVVVVVVVVVVVVVVVVVVVVVVVVVVVVVVVVVVVVVVVVVVVVVVVVVVVVVVVVVVVVVVVVVVVVVVVVVVVVVVVVVVVVVVVVVVVVVVVVPVPDDDDDDDDDDDDDDDDDDDD